Protein AF-A0A7S2NHX3-F1 (afdb_monomer_lite)

Organism: NCBI:txid156173

pLDDT: mean 80.36, std 21.51, range [27.98, 98.12]

Structure (mmCIF, N/CA/C/O backbone):
data_AF-A0A7S2NHX3-F1
#
_entry.id   AF-A0A7S2NHX3-F1
#
loop_
_atom_site.group_PDB
_atom_site.id
_atom_site.type_symbol
_atom_site.label_atom_id
_atom_site.label_alt_id
_atom_site.label_comp_id
_atom_site.label_asym_id
_atom_site.label_entity_id
_atom_site.label_seq_id
_atom_site.pdbx_PDB_ins_code
_atom_site.Cartn_x
_atom_site.Cartn_y
_atom_site.Cartn_z
_atom_site.occupancy
_atom_site.B_iso_or_equiv
_atom_site.auth_seq_id
_atom_site.auth_comp_id
_atom_site.auth_asym_id
_atom_site.auth_atom_id
_atom_site.pdbx_PDB_model_num
ATOM 1 N N . ALA A 1 1 ? -26.936 26.700 18.061 1.00 37.06 1 ALA A N 1
ATOM 2 C CA . ALA A 1 1 ? -25.562 27.196 18.253 1.00 37.06 1 ALA A CA 1
ATOM 3 C C . ALA A 1 1 ? -24.833 26.179 19.115 1.00 37.06 1 ALA A C 1
ATOM 5 O O . ALA A 1 1 ? -25.008 26.181 20.322 1.00 37.06 1 ALA A O 1
ATOM 6 N N . ALA A 1 2 ? -24.143 25.237 18.476 1.00 31.09 2 ALA A N 1
ATOM 7 C CA . ALA A 1 2 ? -23.330 24.230 19.143 1.00 31.09 2 ALA A CA 1
ATOM 8 C C . ALA A 1 2 ? -21.883 24.514 18.739 1.00 31.09 2 ALA A C 1
ATOM 10 O O . ALA A 1 2 ? -21.556 24.494 17.553 1.00 31.09 2 ALA A O 1
ATOM 11 N N . HIS A 1 3 ? -21.060 24.898 19.709 1.00 29.22 3 HIS A N 1
ATOM 12 C CA . HIS A 1 3 ? -19.621 25.020 19.531 1.00 29.22 3 HIS A CA 1
ATOM 13 C C . HIS A 1 3 ? -19.028 23.614 19.591 1.00 29.22 3 HIS A C 1
ATOM 15 O O . HIS A 1 3 ? -18.922 23.035 20.664 1.00 29.22 3 HIS A O 1
ATOM 21 N N . GLY A 1 4 ? -18.685 23.060 18.428 1.00 27.98 4 GLY A N 1
ATOM 22 C CA . GLY A 1 4 ? -17.820 21.890 18.348 1.00 27.98 4 GLY A CA 1
ATOM 23 C C . GLY A 1 4 ? -16.392 22.326 18.645 1.00 27.98 4 GLY A C 1
ATOM 24 O O . GLY A 1 4 ? -15.806 23.081 17.869 1.00 27.98 4 GLY A O 1
ATOM 25 N N . GLN A 1 5 ? -15.853 21.896 19.782 1.00 29.88 5 GLN A N 1
ATOM 26 C CA . GLN A 1 5 ? -14.425 21.993 20.050 1.00 29.88 5 GLN A CA 1
ATOM 27 C C . GLN A 1 5 ? -13.715 20.899 19.248 1.00 29.88 5 GLN A C 1
ATOM 29 O O . GLN A 1 5 ? -13.975 19.712 19.415 1.00 29.88 5 GLN A O 1
ATOM 34 N N . SER A 1 6 ? -12.856 21.330 18.328 1.00 31.17 6 SER A N 1
ATOM 35 C CA . SER A 1 6 ? -11.932 20.472 17.592 1.00 31.17 6 SER A CA 1
ATOM 36 C C . SER A 1 6 ? -10.834 20.021 18.553 1.00 31.17 6 SER A C 1
ATOM 38 O O . SER A 1 6 ? -10.087 20.862 19.047 1.00 31.17 6 SER A O 1
ATOM 40 N N . SER A 1 7 ? -10.732 18.721 18.829 1.00 34.25 7 SER A N 1
ATOM 41 C CA . SER A 1 7 ? -9.601 18.159 19.570 1.00 34.25 7 SER A CA 1
ATOM 42 C C . SER A 1 7 ? -8.364 18.113 18.673 1.00 34.25 7 SER A C 1
ATOM 44 O O . SER A 1 7 ? -8.421 17.606 17.551 1.00 34.25 7 SER A O 1
ATOM 46 N N . GLU A 1 8 ? -7.265 18.663 19.178 1.00 29.64 8 GLU A N 1
ATOM 47 C CA . GLU A 1 8 ? -5.939 18.673 18.563 1.00 29.64 8 GLU A CA 1
ATOM 48 C C . GLU A 1 8 ? -5.423 17.250 18.292 1.00 29.64 8 GLU A C 1
ATOM 50 O O . GLU A 1 8 ? -5.534 16.357 19.134 1.00 29.64 8 GLU A O 1
ATOM 55 N N . MET A 1 9 ? -4.833 17.045 17.108 1.00 29.66 9 MET A N 1
ATOM 56 C CA . MET A 1 9 ? -3.967 15.896 16.846 1.00 29.66 9 MET A CA 1
ATOM 57 C C . MET A 1 9 ? -2.701 16.051 17.689 1.00 29.66 9 MET A C 1
ATOM 59 O O . MET A 1 9 ? -1.976 17.036 17.549 1.00 29.66 9 MET A O 1
ATOM 63 N N . VAL A 1 10 ? -2.424 15.078 18.552 1.00 32.97 10 VAL A N 1
ATOM 64 C CA . VAL A 1 10 ? -1.141 14.983 19.251 1.00 32.97 10 VAL A CA 1
ATOM 65 C C . VAL A 1 10 ? -0.138 14.326 18.303 1.00 32.97 10 VAL A C 1
ATOM 67 O O . VAL A 1 10 ? -0.079 13.103 18.197 1.00 32.97 10 VAL A O 1
ATOM 70 N N . ASP A 1 11 ? 0.653 15.147 17.612 1.00 34.50 11 ASP A N 1
ATOM 71 C CA . ASP A 1 11 ? 1.865 14.704 16.920 1.00 34.50 11 ASP A CA 1
ATOM 72 C C . ASP A 1 11 ? 2.964 14.440 17.960 1.00 34.50 11 ASP A C 1
ATOM 74 O O . ASP A 1 11 ? 3.627 15.350 18.463 1.00 34.50 11 ASP A O 1
ATOM 78 N N . GLY A 1 12 ? 3.167 13.169 18.301 1.00 33.53 12 GLY A N 1
ATOM 79 C CA . GLY A 1 12 ? 4.280 12.729 19.136 1.00 33.53 12 GLY A CA 1
ATOM 80 C C . GLY A 1 12 ? 5.609 12.778 18.379 1.00 33.53 12 GLY A C 1
ATOM 81 O O . GLY A 1 12 ? 6.079 11.753 17.891 1.00 33.53 12 GLY A O 1
ATOM 82 N N . LYS A 1 13 ? 6.248 13.952 18.297 1.00 33.19 13 LYS A N 1
ATOM 83 C CA . LYS A 1 13 ? 7.675 14.062 17.948 1.00 33.19 13 LYS A CA 1
ATOM 84 C C . LYS A 1 13 ? 8.524 13.693 19.166 1.00 33.19 13 LYS A C 1
ATOM 86 O O . LYS A 1 13 ? 8.729 14.511 20.056 1.00 33.19 13 LYS A O 1
ATOM 91 N N . GLY A 1 14 ? 9.011 12.456 19.202 1.00 33.75 14 GLY A N 1
ATOM 92 C CA . GLY A 1 14 ? 10.084 12.048 20.107 1.00 33.75 14 GLY A CA 1
ATOM 93 C C . GLY A 1 14 ? 11.447 12.369 19.496 1.00 33.75 14 GLY A C 1
ATOM 94 O O . GLY A 1 14 ? 11.832 11.757 18.503 1.00 33.75 14 GLY A O 1
ATOM 95 N N . GLU A 1 15 ? 12.170 13.323 20.082 1.00 33.78 15 GLU A N 1
ATOM 96 C CA . GLU A 1 15 ? 13.609 13.496 19.869 1.00 33.78 15 GLU A CA 1
ATOM 97 C C . GLU A 1 15 ? 14.349 12.318 20.523 1.00 33.78 15 GLU A C 1
ATOM 99 O O . GLU A 1 15 ? 14.256 12.105 21.732 1.00 33.78 15 GLU A O 1
ATOM 104 N N . GLY A 1 16 ? 15.050 11.522 19.712 1.00 34.84 16 GLY A N 1
ATOM 105 C CA . GLY A 1 16 ? 15.887 10.409 20.153 1.00 34.84 16 GLY A CA 1
ATOM 106 C C . GLY A 1 16 ? 17.356 10.706 19.882 1.00 34.84 16 GLY A C 1
ATOM 107 O O . GLY A 1 16 ? 17.789 10.711 18.733 1.00 34.84 16 GLY A O 1
ATOM 108 N N . ASP A 1 17 ? 18.084 10.968 20.963 1.00 31.59 17 ASP A N 1
ATOM 109 C CA . ASP A 1 17 ? 19.520 11.231 21.036 1.00 31.59 17 ASP A CA 1
ATOM 110 C C . ASP A 1 17 ? 20.367 10.016 20.595 1.00 31.59 17 ASP A C 1
ATOM 112 O O . ASP A 1 17 ? 19.968 8.855 20.726 1.00 31.59 17 ASP A O 1
ATOM 116 N N . GLY A 1 18 ? 21.547 10.292 20.040 1.00 37.09 18 GLY A N 1
ATOM 117 C CA . GLY A 1 18 ? 22.418 9.329 19.372 1.00 37.09 18 GLY A CA 1
ATOM 118 C C . GLY A 1 18 ? 23.063 8.313 20.320 1.00 37.09 18 GLY A C 1
ATOM 119 O O . GLY A 1 18 ? 23.965 8.640 21.087 1.00 37.09 18 GLY A O 1
ATOM 120 N N . GLY A 1 19 ? 22.678 7.042 20.187 1.00 30.27 19 GLY A N 1
ATOM 121 C CA . GLY A 1 19 ? 23.305 5.902 20.861 1.00 30.27 19 GLY A CA 1
ATOM 122 C C . GLY A 1 19 ? 23.983 4.949 19.874 1.00 30.27 19 GLY A C 1
ATOM 123 O O . GLY A 1 19 ? 23.336 4.374 19.004 1.00 30.27 19 GLY A O 1
ATOM 124 N N . LYS A 1 20 ? 25.304 4.784 20.010 1.00 33.62 20 LYS A N 1
ATOM 125 C CA . LYS A 1 20 ? 26.154 3.887 19.209 1.00 33.62 20 LYS A CA 1
ATOM 126 C C . LYS A 1 20 ? 25.754 2.412 19.345 1.00 33.62 20 LYS A C 1
ATOM 128 O O . LYS A 1 20 ? 25.346 1.961 20.410 1.00 33.62 20 LYS A O 1
ATOM 133 N N . GLY A 1 21 ? 25.956 1.678 18.251 1.00 36.97 21 GLY A N 1
ATOM 134 C CA . GLY A 1 21 ? 25.575 0.282 18.074 1.00 36.97 21 GLY A CA 1
ATOM 135 C C . GLY A 1 21 ? 26.204 -0.709 19.054 1.00 36.97 21 GLY A C 1
ATOM 136 O O . GLY A 1 21 ? 27.414 -0.734 19.274 1.00 36.97 21 GLY A O 1
ATOM 137 N N . GLY A 1 22 ? 25.341 -1.588 19.551 1.00 29.62 22 GLY A N 1
ATOM 138 C CA . GLY A 1 22 ? 25.652 -2.904 20.085 1.00 29.62 22 GLY A CA 1
ATOM 139 C C . GLY A 1 22 ? 24.500 -3.819 19.682 1.00 29.62 22 GLY A C 1
ATOM 140 O O . GLY A 1 22 ? 23.346 -3.491 19.941 1.00 29.62 22 GLY A O 1
ATOM 141 N N . ALA A 1 23 ? 24.794 -4.911 18.978 1.00 37.09 23 ALA A N 1
ATOM 142 C CA . ALA A 1 23 ? 23.787 -5.889 18.578 1.00 37.09 23 ALA A CA 1
ATOM 143 C C . ALA A 1 23 ? 23.178 -6.554 19.828 1.00 37.09 23 ALA A C 1
ATOM 145 O O . ALA A 1 23 ? 23.942 -7.123 20.613 1.00 37.09 23 ALA A O 1
ATOM 146 N N . PRO A 1 24 ? 21.848 -6.525 20.038 1.00 38.56 24 PRO A N 1
ATOM 147 C CA . PRO A 1 24 ? 21.237 -7.337 21.072 1.00 38.56 24 PRO A CA 1
ATOM 148 C C . PRO A 1 24 ? 20.973 -8.739 20.521 1.00 38.56 24 PRO A C 1
ATOM 150 O O . PRO A 1 24 ? 20.347 -8.918 19.474 1.00 38.56 24 PRO A O 1
ATOM 153 N N . GLY A 1 25 ? 21.493 -9.732 21.241 1.00 35.06 25 GLY A N 1
ATOM 154 C CA . GLY A 1 25 ? 21.136 -11.131 21.061 1.00 35.06 25 GLY A CA 1
ATOM 155 C C . GLY A 1 25 ? 19.633 -11.339 21.232 1.00 35.06 25 GLY A C 1
ATOM 156 O O . GLY A 1 25 ? 18.969 -10.621 21.978 1.00 35.06 25 GLY A O 1
ATOM 157 N N . GLY A 1 26 ? 19.110 -12.317 20.497 1.00 38.72 26 GLY A N 1
ATOM 158 C CA . GLY A 1 26 ? 17.703 -12.681 20.513 1.00 38.72 26 GLY A CA 1
ATOM 159 C C . GLY A 1 26 ? 17.269 -13.207 21.876 1.00 38.72 26 GLY A C 1
ATOM 160 O O . GLY A 1 26 ? 17.557 -14.347 22.228 1.00 38.72 26 GLY A O 1
ATOM 161 N N . GLU A 1 27 ? 16.512 -12.394 22.598 1.00 37.06 27 GLU A N 1
ATOM 162 C CA . GLU A 1 27 ? 15.549 -12.871 23.580 1.00 37.06 27 GLU A CA 1
ATOM 163 C C . GLU A 1 27 ? 14.157 -12.656 22.990 1.00 37.06 27 GLU A C 1
ATOM 165 O O . GLU A 1 27 ? 13.787 -11.541 22.619 1.00 37.06 27 GLU A O 1
ATOM 170 N N . GLY A 1 28 ? 13.406 -13.750 22.845 1.00 42.09 28 GLY A N 1
ATOM 171 C CA . GLY A 1 28 ? 12.046 -13.752 22.320 1.00 42.09 28 GLY A CA 1
ATOM 172 C C . GLY A 1 28 ? 11.115 -12.951 23.219 1.00 42.09 28 GLY A C 1
ATOM 173 O O . GLY A 1 28 ? 10.517 -13.489 24.148 1.00 42.09 28 GLY A O 1
ATOM 174 N N . HIS A 1 29 ? 10.986 -11.657 22.944 1.00 41.12 29 HIS A N 1
ATOM 175 C CA . HIS A 1 29 ? 9.837 -10.898 23.404 1.00 41.12 29 HIS A CA 1
ATOM 176 C C . HIS A 1 29 ? 8.616 -11.381 22.620 1.00 41.12 29 HIS A C 1
ATOM 178 O O . HIS A 1 29 ? 8.685 -11.431 21.389 1.00 41.12 29 HIS A O 1
ATOM 184 N N . PRO A 1 30 ? 7.508 -11.749 23.291 1.00 44.31 30 PRO A N 1
ATOM 185 C CA . PRO A 1 30 ? 6.273 -12.030 22.581 1.00 44.31 30 PRO A CA 1
ATOM 186 C C . PRO A 1 30 ? 5.943 -10.786 21.760 1.00 44.31 30 PRO A C 1
ATOM 188 O O . PRO A 1 30 ? 5.897 -9.682 22.307 1.00 44.31 30 PRO A O 1
ATOM 191 N N . ALA A 1 31 ? 5.779 -10.969 20.451 1.00 51.59 31 ALA A N 1
ATOM 192 C CA . ALA A 1 31 ? 5.401 -9.928 19.509 1.00 51.59 31 ALA A CA 1
ATOM 193 C C . ALA A 1 31 ? 3.958 -9.484 19.801 1.00 51.59 31 ALA A C 1
ATOM 195 O O . ALA A 1 31 ? 3.000 -9.833 19.119 1.00 51.59 31 ALA A O 1
ATOM 196 N N . GLY A 1 32 ? 3.800 -8.756 20.903 1.00 54.50 32 GLY A N 1
ATOM 197 C CA . GLY A 1 32 ? 2.600 -8.014 21.218 1.00 54.50 32 GLY A CA 1
ATOM 198 C C . GLY A 1 32 ? 2.459 -6.822 20.272 1.00 54.50 32 GLY A C 1
ATOM 199 O O . GLY A 1 32 ? 3.420 -6.432 19.601 1.00 54.50 32 GLY A O 1
ATOM 200 N N . PRO A 1 33 ? 1.264 -6.218 20.217 1.00 60.91 33 PRO A N 1
ATOM 201 C CA . PRO A 1 33 ? 1.080 -4.968 19.498 1.00 60.91 33 PRO A CA 1
ATOM 202 C C . PRO A 1 33 ? 2.057 -3.921 20.033 1.00 60.91 33 PRO A C 1
ATOM 204 O O . PRO A 1 33 ? 2.451 -3.976 21.203 1.00 60.91 33 PRO A O 1
ATOM 207 N N . SER A 1 34 ? 2.437 -2.959 19.187 1.00 71.94 34 SER A N 1
ATOM 208 C CA . SER A 1 34 ? 3.297 -1.866 19.633 1.00 71.94 34 SER A CA 1
ATOM 209 C C . SER A 1 34 ? 2.713 -1.223 20.896 1.00 71.94 34 SER A C 1
ATOM 211 O O . SER A 1 34 ? 1.490 -1.127 21.075 1.00 71.94 34 SER A O 1
ATOM 213 N N . SER A 1 35 ? 3.591 -0.779 21.795 1.00 78.00 35 SER A N 1
ATOM 214 C CA . SER A 1 35 ? 3.195 -0.021 22.988 1.00 78.00 35 SER A CA 1
ATOM 215 C C . SER A 1 35 ? 2.288 1.163 22.626 1.00 78.00 35 SER A C 1
ATOM 217 O O . SER A 1 35 ? 1.367 1.488 23.374 1.00 78.00 35 SER A O 1
ATOM 219 N N . HIS A 1 36 ? 2.486 1.740 21.437 1.00 85.56 36 HIS A N 1
ATOM 220 C CA . HIS A 1 36 ? 1.677 2.819 20.884 1.00 85.56 36 HIS A CA 1
ATOM 221 C C . HIS A 1 36 ? 0.221 2.420 20.618 1.00 85.56 36 HIS A C 1
ATOM 223 O O . HIS A 1 36 ? -0.676 3.150 21.035 1.00 85.56 36 HIS A O 1
ATOM 229 N N . LEU A 1 37 ? -0.046 1.272 19.980 1.00 92.38 37 LEU A N 1
ATOM 230 C CA . LEU A 1 37 ? -1.427 0.840 19.734 1.00 92.38 37 LEU A CA 1
ATOM 231 C C . LEU A 1 37 ? -2.168 0.571 21.045 1.00 92.38 37 LEU A C 1
ATOM 233 O O . LEU A 1 37 ? -3.321 0.967 21.190 1.00 92.38 37 LEU A O 1
ATOM 237 N N . SER A 1 38 ? -1.511 -0.081 22.004 1.00 91.19 38 SER A N 1
ATOM 238 C CA . SER A 1 38 ? -2.137 -0.374 23.298 1.00 91.19 38 SER A CA 1
ATOM 239 C C . SER A 1 38 ? -2.548 0.911 24.021 1.00 91.19 38 SER A C 1
ATOM 241 O O . SER A 1 38 ? -3.707 1.038 24.410 1.00 91.19 38 SER A O 1
ATOM 243 N N . ALA A 1 39 ? -1.646 1.895 24.098 1.00 92.88 39 ALA A N 1
ATOM 244 C CA . ALA A 1 39 ? -1.940 3.199 24.688 1.00 92.88 39 ALA A CA 1
ATOM 245 C C . ALA A 1 39 ? -3.052 3.953 23.933 1.00 92.88 39 ALA A C 1
ATOM 247 O O . ALA A 1 39 ? -3.918 4.569 24.552 1.00 92.88 39 ALA A O 1
ATOM 248 N N . ALA A 1 40 ? -3.070 3.879 22.597 1.00 95.38 40 ALA A N 1
ATOM 249 C CA . ALA A 1 40 ? -4.116 4.505 21.791 1.00 95.38 40 ALA A CA 1
ATOM 250 C C . ALA A 1 40 ? -5.500 3.896 22.066 1.00 95.38 40 ALA A C 1
ATOM 252 O O . ALA A 1 40 ? -6.479 4.627 22.199 1.00 95.38 40 ALA A O 1
ATOM 253 N N . LEU A 1 41 ? -5.598 2.570 22.193 1.00 96.44 41 LEU A N 1
ATOM 254 C CA . LEU A 1 41 ? -6.863 1.897 22.500 1.00 96.44 41 LEU A CA 1
ATOM 255 C C . LEU A 1 41 ? -7.330 2.168 23.938 1.00 96.44 41 LEU A C 1
ATOM 257 O O . LEU A 1 41 ? -8.527 2.333 24.163 1.00 96.44 41 LEU A O 1
ATOM 261 N N . GLU A 1 42 ? -6.414 2.279 24.901 1.00 95.19 42 GLU A N 1
ATOM 262 C CA . GLU A 1 42 ? -6.746 2.726 26.263 1.00 95.19 42 GLU A CA 1
ATOM 263 C C . GLU A 1 42 ? -7.316 4.151 26.262 1.00 95.19 42 GLU A C 1
ATOM 265 O O . GLU A 1 42 ? -8.342 4.413 26.896 1.00 95.19 42 GLU A O 1
ATOM 270 N N . ALA A 1 43 ? -6.717 5.056 25.481 1.00 96.19 43 ALA A N 1
ATOM 271 C CA . ALA A 1 43 ? -7.229 6.411 25.309 1.00 96.19 43 ALA A CA 1
ATOM 272 C C . ALA A 1 43 ? -8.639 6.421 24.690 1.00 96.19 43 ALA A C 1
ATOM 274 O O . ALA A 1 43 ? -9.492 7.170 25.161 1.00 96.19 43 ALA A O 1
ATOM 275 N N . VAL A 1 44 ? -8.927 5.551 23.710 1.00 97.12 44 VAL A N 1
ATOM 276 C CA . VAL A 1 44 ? -10.288 5.386 23.158 1.00 97.12 44 VAL A CA 1
ATOM 277 C C . VAL A 1 44 ? -11.283 5.019 24.255 1.00 97.12 44 VAL A C 1
ATOM 279 O O . VAL A 1 44 ? -12.331 5.657 24.358 1.00 97.12 44 VAL A O 1
ATOM 282 N N . GLY A 1 45 ? -10.961 4.019 25.082 1.00 96.19 45 GLY A N 1
ATOM 283 C CA . GLY A 1 45 ? -11.823 3.596 26.188 1.00 96.19 45 GLY A CA 1
ATOM 284 C C . GLY A 1 45 ? -12.140 4.754 27.136 1.00 96.19 45 GLY A C 1
ATOM 285 O O . GLY A 1 45 ? -13.308 5.018 27.427 1.00 96.19 45 GLY A O 1
ATOM 286 N N . ALA A 1 46 ? -11.116 5.515 27.535 1.00 96.62 46 ALA A N 1
ATOM 287 C CA . ALA A 1 46 ? -11.272 6.681 28.401 1.00 96.62 46 ALA A CA 1
ATOM 288 C C . ALA A 1 46 ? -12.106 7.805 27.753 1.00 96.62 46 ALA A C 1
ATOM 290 O O . ALA A 1 46 ? -12.992 8.369 28.400 1.00 96.62 46 ALA A O 1
ATOM 291 N N . THR A 1 47 ? -11.868 8.116 26.475 1.00 97.25 47 THR A N 1
ATOM 292 C CA . THR A 1 47 ? -12.618 9.141 25.734 1.00 97.25 47 THR A CA 1
ATOM 293 C C . THR A 1 47 ? -14.094 8.775 25.608 1.00 97.25 47 THR A C 1
ATOM 295 O O . THR A 1 47 ? -14.956 9.610 25.885 1.00 97.25 47 THR A O 1
ATOM 298 N N . VAL A 1 48 ? -14.397 7.529 25.241 1.00 96.94 48 VAL A N 1
ATOM 299 C CA . VAL A 1 48 ? -15.778 7.040 25.138 1.00 96.94 48 VAL A CA 1
ATOM 300 C C . VAL A 1 48 ? -16.456 7.050 26.505 1.00 96.94 48 VAL A C 1
ATOM 302 O O . VAL A 1 48 ? -17.590 7.508 26.616 1.00 96.94 48 VAL A O 1
ATOM 305 N N . ALA A 1 49 ? -15.760 6.605 27.555 1.00 95.75 49 ALA A N 1
ATOM 306 C CA . ALA A 1 49 ? -16.301 6.599 28.908 1.00 95.75 49 ALA A CA 1
ATOM 307 C C . ALA A 1 49 ? -16.665 8.002 29.408 1.00 95.75 49 ALA A C 1
ATOM 309 O O . ALA A 1 49 ? -17.706 8.179 30.039 1.00 95.75 49 ALA A O 1
ATOM 310 N N . SER A 1 50 ? -15.820 8.990 29.108 1.00 97.00 50 SER A N 1
ATOM 311 C CA . SER A 1 50 ? -16.060 10.389 29.455 1.00 97.00 50 SER A CA 1
ATOM 312 C C . SER A 1 50 ? -17.272 10.962 28.714 1.00 97.00 50 SER A C 1
ATOM 314 O O . SER A 1 50 ? -18.136 11.567 29.346 1.00 97.00 50 SER A O 1
ATOM 316 N N . ALA A 1 51 ? -17.370 10.731 27.399 1.00 97.06 51 ALA A N 1
ATOM 317 C CA . ALA A 1 51 ? -18.492 11.211 26.591 1.00 97.06 51 ALA A CA 1
ATOM 318 C C . ALA A 1 51 ? -19.828 10.601 27.051 1.00 97.06 51 ALA A C 1
ATOM 320 O O . ALA A 1 51 ? -20.801 11.323 27.256 1.00 97.06 51 ALA A O 1
ATOM 321 N N . ASP A 1 52 ? -19.847 9.291 27.305 1.00 96.00 52 ASP A N 1
ATOM 322 C CA . ASP A 1 52 ? -21.017 8.561 27.804 1.00 96.00 52 ASP A CA 1
ATOM 323 C C . ASP A 1 52 ? -21.487 9.095 29.169 1.00 96.00 52 ASP A C 1
ATOM 325 O O . ASP A 1 52 ? -22.667 9.385 29.359 1.00 96.00 52 ASP A O 1
ATOM 329 N N . ALA A 1 53 ? -20.555 9.346 30.098 1.00 96.56 53 ALA A N 1
ATOM 330 C CA . ALA A 1 53 ? -20.868 9.924 31.409 1.00 96.56 53 ALA A CA 1
ATOM 331 C C . ALA A 1 53 ? -21.469 11.341 31.328 1.00 96.56 53 ALA A C 1
ATOM 333 O O . ALA A 1 53 ? -22.204 11.753 32.226 1.00 96.56 53 ALA A O 1
ATOM 334 N N . GLN A 1 54 ? -21.161 12.083 30.264 1.00 97.62 54 GLN A N 1
ATOM 335 C CA . GLN A 1 54 ? -21.667 13.435 30.017 1.00 97.62 54 GLN A CA 1
ATOM 336 C C . GLN A 1 54 ? -22.931 13.445 29.140 1.00 97.62 54 GLN A C 1
ATOM 338 O O . GLN A 1 54 ? -23.532 14.500 28.944 1.00 97.62 54 GLN A O 1
ATOM 343 N N . GLY A 1 55 ? -23.363 12.286 28.628 1.00 97.00 55 GLY A N 1
ATOM 344 C CA . GLY A 1 55 ? -24.457 12.192 27.659 1.00 97.00 55 GLY A CA 1
ATOM 345 C C . GLY A 1 55 ? -24.117 12.821 26.302 1.00 97.00 55 GLY A C 1
ATOM 346 O O . GLY A 1 55 ? -25.015 13.251 25.575 1.00 97.00 55 GLY A O 1
ATOM 347 N N . GLU A 1 56 ? -22.829 12.909 25.967 1.00 97.44 56 GLU A N 1
ATOM 348 C CA . GLU A 1 56 ? -22.322 13.500 24.734 1.00 97.44 56 GLU A CA 1
ATOM 349 C C . GLU A 1 56 ? -22.009 12.442 23.672 1.00 97.44 56 GLU A C 1
ATOM 351 O O . GLU A 1 56 ? -21.802 11.261 23.950 1.00 97.44 56 GLU A O 1
ATOM 356 N N . LYS A 1 57 ? -21.950 12.883 22.413 1.00 96.50 57 LYS A N 1
ATOM 357 C CA . LYS A 1 57 ? -21.503 12.050 21.294 1.00 96.50 57 LYS A CA 1
ATOM 358 C C . LYS A 1 57 ? -20.029 12.308 21.030 1.00 96.50 57 LYS A C 1
ATOM 360 O O . LYS A 1 57 ? -19.607 13.459 20.986 1.00 96.50 57 LYS A O 1
ATOM 365 N N . THR A 1 58 ? -19.281 11.248 20.755 1.00 96.88 58 THR A N 1
ATOM 366 C CA . THR A 1 58 ? -17.875 11.338 20.355 1.00 96.88 58 THR A CA 1
ATOM 367 C C . THR A 1 58 ? -17.602 10.500 19.110 1.00 96.88 58 THR A C 1
ATOM 369 O O . THR A 1 58 ? -18.326 9.548 18.813 1.00 96.88 58 THR A O 1
ATOM 372 N N . PHE A 1 59 ? -16.559 10.872 18.372 1.00 96.38 59 PHE A N 1
ATOM 373 C CA . PHE A 1 59 ? -15.997 10.093 17.277 1.00 96.38 59 PHE A CA 1
ATOM 374 C C . PHE A 1 59 ? -14.487 10.022 17.477 1.00 96.38 59 PHE A C 1
ATOM 376 O O . PHE A 1 59 ? -13.822 11.053 17.569 1.00 96.38 59 PHE A O 1
ATOM 383 N N . THR A 1 60 ? -13.943 8.809 17.543 1.00 96.12 60 THR A N 1
ATOM 384 C CA . THR A 1 60 ? -12.512 8.589 17.766 1.00 96.12 60 THR A CA 1
ATOM 385 C C . THR A 1 60 ? -11.962 7.691 16.671 1.00 96.12 60 THR A C 1
ATOM 387 O O . THR A 1 60 ? -12.512 6.627 16.395 1.00 96.12 60 THR A O 1
ATOM 390 N N . LEU A 1 61 ? -10.870 8.134 16.048 1.00 96.25 61 LEU A N 1
ATOM 391 C CA . LEU A 1 61 ? -10.154 7.396 15.017 1.00 96.25 61 LEU A CA 1
ATOM 392 C C . LEU A 1 61 ? -8.800 6.959 15.572 1.00 96.25 61 LEU A C 1
ATOM 394 O O . LEU A 1 61 ? -8.029 7.789 16.047 1.00 96.25 61 LEU A O 1
ATOM 398 N N . VAL A 1 62 ? -8.502 5.666 15.461 1.00 95.75 62 VAL A N 1
ATOM 399 C CA . VAL A 1 62 ? -7.175 5.113 15.743 1.00 95.75 62 VAL A CA 1
ATOM 400 C C . VAL A 1 62 ? -6.619 4.519 14.462 1.00 95.75 62 VAL A C 1
ATOM 402 O O . VAL A 1 62 ? -7.307 3.786 13.754 1.00 95.75 62 VAL A O 1
ATOM 405 N N . PHE A 1 63 ? -5.362 4.838 14.177 1.00 94.31 63 PHE A N 1
ATOM 406 C CA . PHE A 1 63 ? -4.618 4.312 13.045 1.00 94.31 63 PHE A CA 1
ATOM 407 C C . PHE A 1 63 ? -3.315 3.687 13.544 1.00 94.31 63 PHE A C 1
ATOM 409 O O . PHE A 1 63 ? -2.623 4.276 14.372 1.00 94.31 63 PHE A O 1
ATOM 416 N N . THR A 1 64 ? -2.971 2.508 13.025 1.00 93.06 64 THR A N 1
ATOM 417 C CA . THR A 1 64 ? -1.658 1.886 13.231 1.00 93.06 64 THR A CA 1
ATOM 418 C C . THR A 1 64 ? -1.070 1.466 11.880 1.00 93.06 64 THR A C 1
ATOM 420 O O . THR A 1 64 ? -1.737 0.758 11.120 1.00 93.06 64 THR A O 1
ATOM 423 N N . PRO A 1 65 ? 0.166 1.886 11.555 1.00 91.25 65 PRO A N 1
ATOM 424 C CA . PRO A 1 65 ? 0.872 1.432 10.362 1.00 91.25 65 PRO A CA 1
ATOM 425 C C . PRO A 1 65 ? 1.679 0.146 10.602 1.00 91.25 65 PRO A C 1
ATOM 427 O O . PRO A 1 65 ? 2.295 -0.361 9.668 1.00 91.25 65 PRO A O 1
ATOM 430 N N . ASP A 1 66 ? 1.711 -0.382 11.829 1.00 90.31 66 ASP A N 1
ATOM 431 C CA . ASP A 1 66 ? 2.733 -1.340 12.267 1.00 90.31 66 ASP A CA 1
ATOM 432 C C . ASP A 1 66 ? 2.734 -2.626 11.434 1.00 90.31 66 ASP A C 1
ATOM 434 O O . ASP A 1 66 ? 3.793 -3.100 11.022 1.00 90.31 66 ASP A O 1
ATOM 438 N N . VAL A 1 67 ? 1.545 -3.168 11.141 1.00 91.56 67 VAL A N 1
ATOM 439 C CA . VAL A 1 67 ? 1.391 -4.378 10.315 1.00 91.56 67 VAL A CA 1
ATOM 440 C C . VAL A 1 67 ? 1.901 -4.132 8.900 1.00 91.56 67 VAL A C 1
ATOM 442 O O . VAL A 1 67 ? 2.630 -4.962 8.362 1.00 91.56 67 VAL A O 1
ATOM 445 N N . ALA A 1 68 ? 1.566 -2.983 8.308 1.00 90.06 68 ALA A N 1
ATOM 446 C CA . ALA A 1 68 ? 1.998 -2.633 6.960 1.00 90.06 68 ALA A CA 1
ATOM 447 C C . ALA A 1 68 ? 3.517 -2.422 6.893 1.00 90.06 68 ALA A C 1
ATOM 449 O O . ALA A 1 68 ? 4.162 -2.946 5.988 1.00 90.06 68 ALA A O 1
ATOM 450 N N . ILE A 1 69 ? 4.101 -1.728 7.876 1.00 87.38 69 ILE A N 1
ATOM 451 C CA . ILE A 1 69 ? 5.552 -1.518 7.973 1.00 87.38 69 ILE A CA 1
ATOM 452 C C . ILE A 1 69 ? 6.272 -2.859 8.119 1.00 87.38 69 ILE A C 1
ATOM 454 O O . ILE A 1 69 ? 7.222 -3.132 7.386 1.00 87.38 69 IL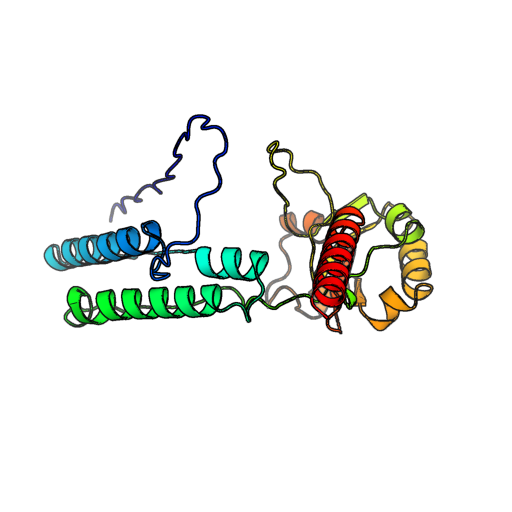E A O 1
ATOM 458 N N . ARG A 1 70 ? 5.814 -3.725 9.032 1.00 88.94 70 ARG A N 1
ATOM 459 C CA . ARG A 1 70 ? 6.449 -5.028 9.253 1.00 88.94 70 ARG A CA 1
ATOM 460 C C . ARG A 1 70 ? 6.331 -5.926 8.023 1.00 88.94 70 ARG A C 1
ATOM 462 O O . ARG A 1 70 ? 7.318 -6.548 7.642 1.00 88.94 70 ARG A O 1
ATOM 469 N N . ALA A 1 71 ? 5.168 -5.943 7.376 1.00 90.69 71 ALA A N 1
ATOM 470 C CA . ALA A 1 71 ? 4.955 -6.677 6.134 1.00 90.69 71 ALA A CA 1
ATOM 471 C C . ALA A 1 71 ? 5.834 -6.157 4.988 1.00 90.69 71 ALA A C 1
ATOM 473 O O . ALA A 1 71 ? 6.381 -6.958 4.238 1.00 90.69 71 ALA A O 1
ATOM 474 N N . ALA A 1 72 ? 6.024 -4.840 4.871 1.00 85.00 72 ALA A N 1
ATOM 475 C CA . ALA A 1 72 ? 6.920 -4.257 3.874 1.00 85.00 72 ALA A CA 1
ATOM 476 C C . ALA A 1 72 ? 8.391 -4.638 4.116 1.00 85.00 72 ALA A C 1
ATOM 478 O O . ALA A 1 72 ? 9.144 -4.820 3.166 1.00 85.00 72 ALA A O 1
ATOM 479 N N . GLN A 1 73 ? 8.796 -4.784 5.381 1.00 84.69 73 GLN A N 1
ATOM 480 C CA . GLN A 1 73 ? 10.166 -5.145 5.756 1.00 84.69 73 GLN A CA 1
ATOM 481 C C . GLN A 1 73 ? 10.470 -6.638 5.607 1.00 84.69 73 GLN A C 1
ATOM 483 O O . GLN A 1 73 ? 11.594 -6.990 5.257 1.00 84.69 73 GLN A O 1
ATOM 488 N N . LYS A 1 74 ? 9.509 -7.511 5.932 1.00 86.38 74 LYS A N 1
ATOM 489 C CA . LYS A 1 74 ? 9.755 -8.956 6.078 1.00 86.38 74 LYS A CA 1
ATOM 490 C C . LYS A 1 74 ? 8.978 -9.851 5.113 1.00 86.38 74 LYS A C 1
ATOM 492 O O . LYS A 1 74 ? 9.294 -11.028 4.993 1.00 86.38 74 LYS A O 1
ATOM 497 N N . GLY A 1 75 ? 7.992 -9.303 4.411 1.00 89.62 75 GLY A N 1
ATOM 498 C CA . GLY A 1 75 ? 7.009 -10.084 3.666 1.00 89.62 75 GLY A CA 1
ATOM 499 C C . GLY A 1 75 ? 5.838 -10.516 4.547 1.00 89.62 75 GLY A C 1
ATOM 500 O O . GLY A 1 75 ? 5.952 -10.633 5.765 1.00 89.62 75 GLY A O 1
ATOM 501 N N . VAL A 1 76 ? 4.677 -10.724 3.925 1.00 93.25 76 VAL A N 1
ATOM 502 C CA . VAL A 1 76 ? 3.419 -11.028 4.630 1.00 93.25 76 VAL A CA 1
ATOM 503 C C . VAL A 1 76 ? 3.391 -12.425 5.242 1.00 93.25 76 VAL A C 1
ATOM 505 O O . VAL A 1 76 ? 2.597 -12.680 6.143 1.00 93.25 76 VAL A O 1
ATOM 508 N N . GLU A 1 77 ? 4.239 -13.328 4.754 1.00 93.94 77 GLU A N 1
ATOM 509 C CA . GLU A 1 77 ? 4.357 -14.700 5.243 1.00 93.94 77 GLU A CA 1
ATOM 510 C C . GLU A 1 77 ? 5.270 -14.826 6.475 1.00 93.94 77 GLU A C 1
ATOM 512 O O . GLU A 1 77 ? 5.341 -15.904 7.067 1.00 93.94 77 GLU A O 1
ATOM 517 N N . ASP A 1 78 ? 5.965 -13.756 6.874 1.00 93.50 78 ASP A N 1
ATOM 518 C CA . ASP A 1 78 ? 6.850 -13.769 8.037 1.00 93.50 78 ASP A CA 1
ATOM 519 C C . ASP A 1 78 ? 6.059 -13.971 9.342 1.00 93.50 78 ASP A C 1
ATOM 521 O O . ASP A 1 78 ? 4.999 -13.371 9.564 1.00 93.50 78 ASP A O 1
ATOM 525 N N . ALA A 1 79 ? 6.581 -14.824 10.229 1.00 94.12 79 ALA A N 1
ATOM 526 C CA . ALA A 1 79 ? 5.917 -15.173 11.482 1.00 94.12 79 ALA A CA 1
ATOM 527 C C . ALA A 1 79 ? 5.642 -13.945 12.366 1.00 94.12 79 ALA A C 1
ATOM 529 O O . ALA A 1 79 ? 4.576 -13.881 12.987 1.00 94.12 79 ALA A O 1
ATOM 530 N N . ASP A 1 80 ? 6.527 -12.941 12.350 1.00 91.81 80 ASP A N 1
ATOM 531 C CA . ASP A 1 80 ? 6.355 -11.712 13.126 1.00 91.81 80 ASP A CA 1
ATOM 532 C C . ASP A 1 80 ? 5.158 -10.891 12.642 1.00 91.81 80 ASP A C 1
ATOM 534 O O . ASP A 1 80 ? 4.502 -10.229 13.446 1.00 91.81 80 ASP A O 1
ATOM 538 N N . VAL A 1 81 ? 4.860 -10.902 11.335 1.00 93.44 81 VAL A N 1
ATOM 539 C CA . VAL A 1 81 ? 3.658 -10.242 10.798 1.00 93.44 81 VAL A CA 1
ATOM 540 C C . VAL A 1 81 ? 2.419 -10.938 11.350 1.00 93.44 81 VAL A C 1
ATOM 542 O O . VAL A 1 81 ? 1.493 -10.276 11.819 1.00 93.44 81 VAL A O 1
ATOM 545 N N . GLY A 1 82 ? 2.422 -12.273 11.346 1.00 94.06 82 GLY A N 1
ATOM 546 C CA . GLY A 1 82 ? 1.341 -13.075 11.909 1.00 94.06 82 GLY A CA 1
ATOM 547 C C . GLY A 1 82 ? 1.127 -12.822 13.403 1.00 94.06 82 GLY A C 1
ATOM 548 O O . GLY A 1 82 ? -0.017 -12.679 13.839 1.00 94.06 82 GLY A O 1
ATOM 549 N N . ASP A 1 83 ? 2.203 -12.741 14.185 1.00 94.12 83 ASP A N 1
ATOM 550 C CA . ASP A 1 83 ? 2.124 -12.425 15.613 1.00 94.12 83 ASP A CA 1
ATOM 551 C C . ASP A 1 83 ? 1.597 -11.012 15.858 1.00 94.12 83 ASP A C 1
ATOM 553 O O . ASP A 1 83 ? 0.698 -10.827 16.679 1.00 94.12 83 ASP A O 1
ATOM 557 N N . LEU A 1 84 ? 2.070 -10.031 15.089 1.00 94.06 84 LEU A N 1
ATOM 558 C CA . LEU A 1 84 ? 1.609 -8.654 15.203 1.00 94.06 84 LEU A CA 1
ATOM 559 C C . LEU A 1 84 ? 0.108 -8.531 14.903 1.00 94.06 84 LEU A C 1
ATOM 561 O O . LEU A 1 84 ? -0.613 -7.884 15.660 1.00 94.06 84 LEU A O 1
ATOM 565 N N . VAL A 1 85 ? -0.386 -9.193 13.851 1.00 94.75 85 VAL A N 1
ATOM 566 C CA . VAL A 1 85 ? -1.824 -9.234 13.526 1.00 94.75 85 VAL A CA 1
ATOM 567 C C . VAL A 1 85 ? -2.631 -9.869 14.661 1.00 94.75 85 VAL A C 1
ATOM 569 O O . VAL A 1 85 ? -3.649 -9.308 15.067 1.00 94.75 85 VAL A O 1
ATOM 572 N N . ARG A 1 86 ? -2.167 -10.993 15.227 1.00 95.31 86 ARG A N 1
ATOM 573 C CA . ARG A 1 86 ? -2.803 -11.617 16.404 1.00 95.31 86 ARG A CA 1
ATOM 574 C C . ARG A 1 86 ? -2.813 -10.680 17.613 1.00 95.31 86 ARG A C 1
ATOM 576 O O . ARG A 1 86 ? -3.798 -10.635 18.345 1.00 95.31 86 ARG A O 1
ATOM 583 N N . GLY A 1 87 ? -1.743 -9.916 17.814 1.00 94.69 87 GLY A N 1
ATOM 584 C CA . GLY A 1 87 ? -1.645 -8.910 18.865 1.00 94.69 87 GLY A CA 1
ATOM 585 C C . GLY A 1 87 ? -2.656 -7.774 18.699 1.00 94.69 87 GLY A C 1
ATOM 586 O O . GLY A 1 87 ? -3.319 -7.395 19.665 1.00 94.69 87 GLY A O 1
ATOM 587 N N . VAL A 1 88 ? -2.815 -7.261 17.474 1.00 95.06 88 VAL A N 1
ATOM 588 C CA . VAL A 1 88 ? -3.839 -6.259 17.136 1.00 95.06 88 VAL A CA 1
ATOM 589 C C . VAL A 1 88 ? -5.237 -6.806 17.431 1.00 95.06 88 VAL A C 1
ATOM 591 O O . VAL A 1 88 ? -6.004 -6.154 18.139 1.00 95.06 88 VAL A O 1
ATOM 594 N N . ASP A 1 89 ? -5.547 -8.014 16.954 1.00 96.38 89 ASP A N 1
ATOM 595 C CA . ASP A 1 89 ? -6.842 -8.669 17.170 1.00 96.38 89 ASP A CA 1
ATOM 596 C C . ASP A 1 89 ? -7.162 -8.853 18.662 1.00 96.38 89 ASP A C 1
ATOM 598 O O . ASP A 1 89 ? -8.247 -8.491 19.128 1.00 96.38 89 ASP A O 1
ATOM 602 N N . ALA A 1 90 ? -6.188 -9.326 19.445 1.00 95.75 90 ALA A N 1
ATOM 603 C CA . ALA A 1 90 ? -6.337 -9.495 20.885 1.00 95.75 90 ALA A CA 1
ATOM 604 C C . ALA A 1 90 ? -6.613 -8.162 21.602 1.00 95.75 90 ALA A C 1
ATOM 606 O O . ALA A 1 90 ? -7.486 -8.098 22.471 1.00 95.75 90 ALA A O 1
ATOM 607 N N . SER A 1 91 ? -5.910 -7.088 21.232 1.00 95.88 91 SER A N 1
ATOM 608 C CA . SER A 1 91 ? -6.098 -5.764 21.835 1.00 95.88 91 SER A CA 1
ATOM 609 C C . SER A 1 91 ? -7.433 -5.124 21.465 1.00 95.88 91 SER A C 1
ATOM 611 O O . SER A 1 91 ? -8.103 -4.568 22.337 1.00 95.88 91 SER A O 1
ATOM 613 N N . VAL A 1 92 ? -7.861 -5.240 20.206 1.00 96.50 92 VAL A N 1
ATOM 614 C CA . VAL A 1 92 ? -9.181 -4.765 19.766 1.00 96.50 92 VAL A CA 1
ATOM 615 C C . VAL A 1 92 ? -10.292 -5.556 20.459 1.00 96.50 92 VAL A C 1
ATOM 617 O O . VAL A 1 92 ? -11.240 -4.968 20.981 1.00 96.50 92 VAL A O 1
ATOM 620 N N . SER A 1 93 ? -10.149 -6.880 20.547 1.00 96.75 93 SER A N 1
ATOM 621 C CA . SER A 1 93 ? -11.086 -7.750 21.263 1.00 96.75 93 SER A CA 1
ATOM 622 C C . SER A 1 93 ? -11.186 -7.398 22.747 1.00 96.75 93 SER A C 1
ATOM 624 O O . SER A 1 93 ? -12.278 -7.420 23.316 1.00 96.75 93 SER A O 1
ATOM 626 N N . ARG A 1 94 ? -10.059 -7.059 23.384 1.00 96.19 94 ARG A N 1
ATOM 627 C CA . ARG A 1 94 ? -10.023 -6.590 24.773 1.00 96.19 94 ARG A CA 1
ATOM 628 C C . ARG A 1 94 ? -10.780 -5.274 24.931 1.00 96.19 94 ARG A C 1
ATOM 630 O O . ARG A 1 94 ? -11.699 -5.223 25.738 1.00 96.19 94 ARG A O 1
ATOM 637 N N . LEU A 1 95 ? -10.464 -4.261 24.117 1.00 96.62 95 LEU A N 1
ATOM 638 C CA . LEU A 1 95 ? -11.170 -2.973 24.128 1.00 96.62 95 LEU A CA 1
ATOM 639 C C . LEU A 1 95 ? -12.686 -3.170 23.986 1.00 96.62 95 LEU A C 1
ATOM 641 O O . LEU A 1 95 ? -13.465 -2.615 24.759 1.00 96.62 95 LEU A O 1
ATOM 645 N N . TRP A 1 96 ? -13.110 -3.991 23.022 1.00 97.62 96 TRP A N 1
ATOM 646 C CA . TRP A 1 96 ? -14.525 -4.270 22.813 1.00 97.62 96 TRP A CA 1
ATOM 647 C C . TRP A 1 96 ? -15.175 -4.894 24.048 1.00 97.62 96 TRP A C 1
ATOM 649 O O . TRP A 1 96 ? -16.150 -4.351 24.562 1.00 97.62 96 TRP A O 1
ATOM 659 N N . ARG A 1 97 ? -14.649 -6.025 24.533 1.00 97.25 97 ARG A N 1
ATOM 660 C CA . ARG A 1 97 ? -15.273 -6.783 25.628 1.00 97.25 97 ARG A CA 1
ATOM 661 C C . ARG A 1 97 ? -15.280 -6.022 26.948 1.00 97.25 97 ARG A C 1
ATOM 663 O O . ARG A 1 97 ? -16.280 -6.087 27.662 1.00 97.25 97 ARG A O 1
ATOM 670 N N . ASP A 1 98 ? -14.180 -5.347 27.257 1.00 95.88 98 ASP A N 1
ATOM 671 C CA . ASP A 1 98 ? -13.936 -4.829 28.599 1.00 95.88 98 ASP A CA 1
ATOM 672 C C . ASP A 1 98 ? -14.475 -3.398 28.749 1.00 95.88 98 ASP A C 1
ATOM 674 O O . ASP A 1 98 ? -15.036 -3.070 29.794 1.00 95.88 98 ASP A O 1
ATOM 678 N N . GLU A 1 99 ? -14.404 -2.580 27.690 1.00 95.00 99 GLU A N 1
ATOM 679 C CA . GLU A 1 99 ? -14.718 -1.145 27.767 1.00 95.00 99 GLU A CA 1
ATOM 680 C C . GLU A 1 99 ? -15.979 -0.734 26.994 1.00 95.00 99 GLU A C 1
ATOM 682 O O . GLU A 1 99 ? -16.737 0.125 27.459 1.00 95.00 99 GLU A O 1
ATOM 687 N N . LEU A 1 100 ? -16.215 -1.312 25.807 1.00 96.50 100 LEU A N 1
ATOM 688 C CA . LEU A 1 100 ? -17.208 -0.786 24.856 1.00 96.50 100 LEU A CA 1
ATOM 689 C C . LEU A 1 100 ? -18.521 -1.578 24.806 1.00 96.50 100 LEU A C 1
ATOM 691 O O . LEU A 1 100 ? -19.571 -0.983 24.590 1.00 96.50 100 LEU A O 1
ATOM 695 N N . ALA A 1 101 ? -18.504 -2.893 25.043 1.00 95.56 101 ALA A N 1
ATOM 696 C CA . ALA A 1 101 ? -19.647 -3.785 24.798 1.00 95.56 101 ALA A CA 1
ATOM 697 C C . ALA A 1 101 ? -20.908 -3.474 25.628 1.00 95.56 101 ALA A C 1
ATOM 699 O O . ALA A 1 101 ? -21.987 -3.979 25.324 1.00 95.56 101 ALA A O 1
ATOM 700 N N . ARG A 1 102 ? -20.785 -2.679 26.697 1.00 94.56 102 ARG A N 1
ATOM 701 C CA . ARG A 1 102 ? -21.906 -2.269 27.562 1.00 94.56 102 ARG A CA 1
ATOM 702 C C . ARG A 1 102 ? -22.407 -0.851 27.279 1.00 94.56 102 ARG A C 1
ATOM 704 O O . ARG A 1 102 ? -23.237 -0.355 28.034 1.00 94.56 102 ARG A O 1
ATOM 711 N N . ARG A 1 103 ? -21.886 -0.198 26.241 1.00 94.94 103 ARG A N 1
ATOM 712 C CA . ARG A 1 103 ? -22.180 1.192 25.880 1.00 94.94 103 ARG A CA 1
ATOM 713 C C . ARG A 1 103 ? -22.878 1.253 24.525 1.00 94.94 103 ARG A C 1
ATOM 715 O O . ARG A 1 103 ? -22.787 0.316 23.734 1.00 94.94 103 ARG A O 1
ATOM 722 N N . ASP A 1 104 ? -23.545 2.368 24.246 1.00 96.00 104 ASP A N 1
ATOM 723 C CA . ASP A 1 104 ? -24.136 2.641 22.930 1.00 96.00 104 ASP A CA 1
ATOM 724 C C . ASP A 1 104 ? -23.048 3.081 21.934 1.00 96.00 104 ASP A C 1
ATOM 726 O O . ASP A 1 104 ? -22.875 4.260 21.627 1.00 96.00 104 ASP A O 1
ATOM 730 N N . VAL A 1 105 ? -22.223 2.122 21.504 1.00 97.00 105 VAL A N 1
ATOM 731 C CA . VAL A 1 105 ? -21.038 2.352 20.668 1.00 97.00 105 VAL A CA 1
ATOM 732 C C . VAL A 1 105 ? -21.068 1.439 19.452 1.00 97.00 105 VAL A C 1
ATOM 734 O O . VAL A 1 105 ? -21.340 0.245 19.546 1.00 97.00 105 VAL A O 1
ATOM 737 N N . THR A 1 106 ? -20.700 1.995 18.298 1.00 97.19 106 THR A N 1
ATOM 738 C CA . THR A 1 106 ? -20.369 1.219 17.100 1.00 97.19 106 THR A CA 1
ATOM 739 C C . THR A 1 106 ? -18.861 1.252 16.885 1.00 97.19 106 THR A C 1
ATOM 741 O O . THR A 1 106 ? -18.286 2.322 16.699 1.00 97.19 106 THR A O 1
ATOM 744 N N . LEU A 1 107 ? -18.225 0.080 16.889 1.00 97.06 107 LEU A N 1
ATOM 745 C CA . LEU A 1 107 ? -16.813 -0.076 16.548 1.00 97.06 107 LEU A CA 1
ATOM 746 C C . LEU A 1 107 ? -16.686 -0.532 15.091 1.00 97.06 107 LEU A C 1
ATOM 748 O O . LEU A 1 107 ? -17.252 -1.553 14.705 1.00 97.06 107 LEU A O 1
ATOM 752 N N . ILE A 1 108 ? -15.914 0.209 14.296 1.00 97.88 108 ILE A N 1
ATOM 753 C CA . ILE A 1 108 ? -15.575 -0.152 12.916 1.00 97.88 108 ILE A CA 1
ATOM 754 C C . ILE A 1 108 ? -14.078 -0.435 12.858 1.00 97.88 108 ILE A C 1
ATOM 756 O O . ILE A 1 108 ? -13.267 0.429 13.185 1.00 97.88 108 ILE A O 1
ATOM 760 N N . VAL A 1 109 ? -13.720 -1.638 12.414 1.00 96.25 109 VAL A N 1
ATOM 761 C CA . VAL A 1 109 ? -12.334 -2.047 12.168 1.00 96.25 109 VAL A CA 1
ATOM 762 C C . VAL A 1 109 ? -12.179 -2.258 10.670 1.00 96.25 109 VAL A C 1
ATOM 764 O O . VAL A 1 109 ? -12.958 -2.991 10.064 1.00 96.25 109 VAL A O 1
ATOM 767 N N . SER A 1 110 ? -11.206 -1.585 10.063 1.00 96.38 110 SER A N 1
ATOM 768 C CA . SER A 1 110 ? -10.979 -1.637 8.620 1.00 96.38 110 SER A CA 1
ATOM 769 C C . SER A 1 110 ? -9.497 -1.469 8.292 1.00 96.38 110 SER A C 1
ATOM 771 O O . SER A 1 110 ? -8.702 -1.063 9.139 1.00 96.38 110 SER A O 1
ATOM 773 N N . ALA A 1 111 ? -9.138 -1.770 7.048 1.00 94.19 111 ALA A N 1
ATOM 774 C CA . ALA A 1 111 ? -7.817 -1.558 6.476 1.00 94.19 111 ALA A CA 1
ATOM 775 C C . ALA A 1 111 ? -7.954 -0.817 5.141 1.00 94.19 111 ALA A C 1
ATOM 777 O O . ALA A 1 111 ? -8.954 -0.963 4.439 1.00 94.19 111 ALA A O 1
ATOM 778 N N . THR A 1 112 ? -6.947 -0.024 4.777 1.00 89.94 112 THR A N 1
ATOM 779 C CA . THR A 1 112 ? -6.957 0.720 3.507 1.00 89.94 112 THR A CA 1
ATOM 780 C C . THR A 1 112 ? -6.576 -0.161 2.318 1.00 89.94 112 THR A C 1
ATOM 782 O O . THR A 1 112 ? -7.068 0.060 1.217 1.00 89.94 112 THR A O 1
ATOM 785 N N . HIS A 1 113 ? -5.706 -1.152 2.529 1.00 87.56 113 HIS A N 1
ATOM 786 C CA . HIS A 1 113 ? -5.288 -2.143 1.537 1.00 87.56 113 HIS A CA 1
ATOM 787 C C . HIS A 1 113 ? -4.609 -3.336 2.225 1.00 87.56 113 HIS A C 1
ATOM 789 O O . HIS A 1 113 ? -4.194 -3.246 3.382 1.00 87.56 113 HIS A O 1
ATOM 795 N N . ALA A 1 114 ? -4.486 -4.451 1.503 1.00 88.31 114 ALA A N 1
ATOM 796 C CA . ALA A 1 114 ? -3.709 -5.603 1.947 1.00 88.31 114 ALA A CA 1
ATOM 797 C C . ALA A 1 114 ? -2.264 -5.504 1.421 1.00 88.31 114 ALA A C 1
ATOM 799 O O . ALA A 1 114 ? -2.078 -5.217 0.232 1.00 88.31 114 ALA A O 1
ATOM 800 N N . PRO A 1 115 ? -1.242 -5.752 2.260 1.00 87.31 115 PRO A N 1
ATOM 801 C CA . PRO A 1 115 ? 0.120 -5.915 1.774 1.00 87.31 115 PRO A CA 1
ATOM 802 C C . PRO A 1 115 ? 0.248 -7.223 0.979 1.00 87.31 115 PRO A C 1
ATOM 804 O O . PRO A 1 115 ? -0.556 -8.145 1.125 1.00 87.31 115 PRO A O 1
ATOM 807 N N . PHE A 1 116 ? 1.283 -7.317 0.151 1.00 85.69 116 PHE A N 1
ATOM 808 C CA . PHE A 1 116 ? 1.658 -8.549 -0.538 1.00 85.69 116 PHE A CA 1
ATOM 809 C C . PHE A 1 116 ? 3.181 -8.608 -0.670 1.00 85.69 116 PHE A C 1
ATOM 811 O O . PHE A 1 116 ? 3.843 -7.573 -0.769 1.00 85.69 116 PHE A O 1
ATOM 818 N N . THR A 1 117 ? 3.739 -9.815 -0.684 1.00 87.12 117 THR A N 1
ATOM 819 C CA . THR A 1 117 ? 5.183 -10.007 -0.833 1.00 87.12 117 THR A CA 1
ATOM 820 C C . THR A 1 117 ? 5.595 -9.896 -2.296 1.00 87.12 117 THR A C 1
ATOM 822 O O . THR A 1 117 ? 5.048 -10.570 -3.173 1.00 87.12 117 THR A O 1
ATOM 825 N N . VAL A 1 118 ? 6.596 -9.058 -2.567 1.00 86.56 118 VAL A N 1
ATOM 826 C CA . VAL A 1 118 ? 7.225 -8.939 -3.885 1.00 86.56 118 VAL A CA 1
ATOM 827 C C . VAL A 1 118 ? 8.458 -9.835 -3.919 1.00 86.56 118 VAL A C 1
ATOM 829 O O . VAL A 1 118 ? 9.383 -9.656 -3.135 1.00 86.56 118 VAL A O 1
ATOM 832 N N . GLN A 1 119 ? 8.488 -10.795 -4.842 1.00 86.81 119 GLN A N 1
ATOM 833 C CA . GLN A 1 119 ? 9.678 -11.621 -5.065 1.00 86.81 119 GLN A CA 1
ATOM 834 C C . GLN A 1 119 ? 10.691 -10.867 -5.931 1.00 86.81 119 GLN A C 1
ATOM 836 O O . GLN A 1 119 ? 10.295 -10.211 -6.894 1.00 86.81 119 GLN A O 1
ATOM 841 N N . ALA A 1 120 ? 11.988 -11.028 -5.659 1.00 87.88 120 ALA A N 1
ATOM 842 C CA . ALA A 1 120 ? 13.063 -10.366 -6.406 1.00 87.88 120 ALA A CA 1
ATOM 843 C C . ALA A 1 120 ? 12.988 -10.610 -7.925 1.00 87.88 120 ALA A C 1
ATOM 845 O O . ALA A 1 120 ? 13.147 -9.689 -8.721 1.00 87.88 120 ALA A O 1
ATOM 846 N N . LYS A 1 121 ? 12.624 -11.831 -8.341 1.00 89.19 121 LYS A N 1
ATOM 847 C CA . LYS A 1 121 ? 12.426 -12.192 -9.759 1.00 89.19 121 LYS A CA 1
ATOM 848 C C . LYS A 1 121 ? 11.308 -11.411 -10.468 1.00 89.19 121 LYS A C 1
ATOM 850 O O . LYS A 1 121 ? 11.216 -11.460 -11.689 1.00 89.19 121 LYS A O 1
ATOM 855 N N . ASN A 1 122 ? 10.433 -10.756 -9.707 1.00 92.31 122 ASN A N 1
ATOM 856 C CA . ASN A 1 122 ? 9.324 -9.955 -10.218 1.00 92.31 122 ASN A CA 1
ATOM 857 C C . ASN A 1 122 ? 9.649 -8.452 -10.236 1.00 92.31 122 ASN A C 1
ATOM 859 O O . ASN A 1 122 ? 8.786 -7.647 -10.588 1.00 92.31 122 ASN A O 1
ATOM 863 N N . LEU A 1 123 ? 10.850 -8.048 -9.822 1.00 91.56 123 LEU A N 1
ATOM 864 C CA . LEU A 1 123 ? 11.265 -6.654 -9.881 1.00 91.56 123 LEU A CA 1
ATOM 865 C C . LEU A 1 123 ? 11.584 -6.274 -11.325 1.00 91.56 123 LEU A C 1
ATOM 867 O O . LEU A 1 123 ? 12.332 -6.965 -12.014 1.00 91.56 123 LEU A O 1
ATOM 871 N N . VAL A 1 124 ? 11.011 -5.163 -11.775 1.00 92.69 124 VAL A N 1
ATOM 872 C CA . VAL A 1 124 ? 11.208 -4.623 -13.118 1.00 92.69 124 VAL A CA 1
ATOM 873 C C . VAL A 1 124 ? 11.696 -3.190 -12.989 1.00 92.69 124 VAL A C 1
ATOM 875 O O . VAL A 1 124 ? 11.106 -2.384 -12.276 1.00 92.69 124 VAL A O 1
ATOM 878 N N . THR A 1 125 ? 12.777 -2.855 -13.679 1.00 91.12 125 THR A N 1
ATOM 879 C CA . THR A 1 125 ? 13.246 -1.474 -13.795 1.00 91.12 125 THR A CA 1
ATOM 880 C C . THR A 1 125 ? 12.735 -0.869 -15.095 1.00 91.12 125 THR A C 1
ATOM 882 O O . THR A 1 125 ? 12.521 -1.575 -16.083 1.00 91.12 125 THR A O 1
ATOM 885 N N . LEU A 1 126 ? 12.534 0.450 -15.111 1.00 90.81 126 LEU A N 1
ATOM 886 C CA . LEU A 1 126 ? 12.290 1.144 -16.371 1.00 90.81 126 LEU A CA 1
ATOM 887 C C . LEU A 1 126 ? 13.594 1.176 -17.196 1.00 90.81 126 LEU A C 1
ATOM 889 O O . LEU A 1 126 ? 14.639 1.551 -16.657 1.00 90.81 126 LEU A O 1
ATOM 893 N N . PRO A 1 127 ? 13.549 0.802 -18.484 1.00 92.62 127 PRO A N 1
ATOM 894 C CA . PRO A 1 127 ? 14.657 0.975 -19.417 1.00 92.62 127 PRO A CA 1
ATOM 895 C C . PRO A 1 127 ? 15.042 2.450 -19.595 1.00 92.62 127 PRO A C 1
ATOM 897 O O . PRO A 1 127 ? 14.209 3.345 -19.443 1.00 92.62 127 PRO A O 1
ATOM 900 N N . GLU A 1 128 ? 16.305 2.710 -19.936 1.00 90.62 128 GLU A N 1
ATOM 901 C CA . GLU A 1 128 ? 16.851 4.071 -20.051 1.00 90.62 128 GLU A CA 1
ATOM 902 C C . GLU A 1 128 ? 16.142 4.913 -21.122 1.00 90.62 128 GLU A C 1
ATOM 904 O O . GLU A 1 128 ? 15.870 6.090 -20.905 1.00 90.62 128 GLU A O 1
ATOM 909 N N . ASP A 1 129 ? 15.778 4.312 -22.253 1.00 94.25 129 ASP A N 1
ATOM 910 C CA . ASP A 1 129 ? 15.058 4.983 -23.340 1.00 94.25 129 ASP A CA 1
ATOM 911 C C . ASP A 1 129 ? 13.621 5.360 -22.951 1.00 94.25 129 ASP A C 1
ATOM 913 O O . ASP A 1 129 ? 13.122 6.407 -23.364 1.00 94.25 129 ASP A O 1
ATOM 917 N N . VAL A 1 130 ? 12.979 4.555 -22.098 1.00 94.31 130 VAL A N 1
ATOM 918 C CA . VAL A 1 130 ? 11.692 4.899 -21.479 1.00 94.31 130 VAL A CA 1
ATOM 919 C C . VAL A 1 130 ? 11.881 6.051 -20.494 1.00 94.31 130 VAL A C 1
ATOM 921 O O . VAL A 1 130 ? 11.157 7.039 -20.575 1.00 94.31 130 VAL A O 1
ATOM 924 N N . TYR A 1 131 ? 12.880 5.970 -19.611 1.00 89.81 131 TYR A N 1
ATOM 925 C CA . TYR A 1 131 ? 13.209 7.041 -18.662 1.00 89.81 131 TYR A CA 1
ATOM 926 C C . TYR A 1 131 ? 13.501 8.376 -19.348 1.00 89.81 131 TYR A C 1
ATOM 928 O O . TYR A 1 131 ? 13.035 9.412 -18.883 1.00 89.81 131 TYR A O 1
ATOM 936 N N . ALA A 1 132 ? 14.230 8.358 -20.464 1.00 91.19 132 ALA A N 1
ATOM 937 C CA . ALA A 1 132 ? 14.591 9.551 -21.223 1.00 91.19 132 ALA A CA 1
ATOM 938 C C . ALA A 1 132 ? 13.373 10.304 -21.788 1.00 91.19 132 ALA A C 1
ATOM 940 O O . ALA A 1 132 ? 13.485 11.478 -22.140 1.00 91.19 132 ALA A O 1
ATOM 941 N N . CYS A 1 133 ? 12.208 9.652 -21.861 1.00 95.31 133 CYS A N 1
ATOM 942 C CA . CYS A 1 133 ? 10.964 10.274 -22.298 1.00 95.31 133 CYS A CA 1
ATOM 943 C C . CYS A 1 133 ? 10.189 10.959 -21.159 1.00 95.31 133 CYS A C 1
ATOM 945 O O . CYS A 1 133 ? 9.194 11.632 -21.428 1.00 95.31 133 CYS A O 1
ATOM 947 N N . LEU A 1 134 ? 10.595 10.785 -19.898 1.00 92.06 134 LEU A 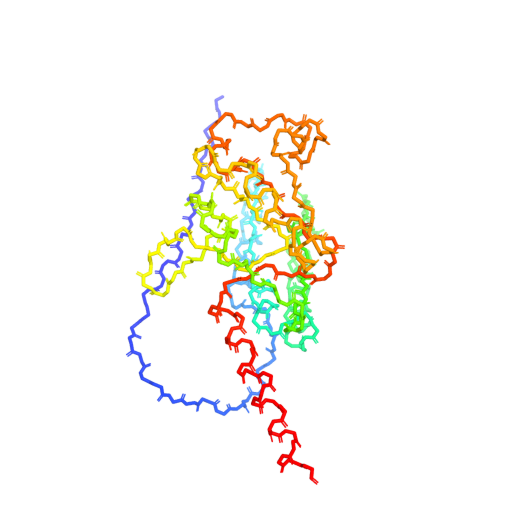N 1
ATOM 948 C CA . LEU A 1 134 ? 9.796 11.158 -18.732 1.00 92.06 134 LEU A CA 1
ATOM 949 C C . LEU A 1 134 ? 10.302 12.442 -18.067 1.00 92.06 134 LEU A C 1
ATOM 951 O O . LEU A 1 134 ? 11.492 12.625 -17.839 1.00 92.06 134 LEU A O 1
ATOM 955 N N . GLU A 1 135 ? 9.365 13.320 -17.715 1.00 89.38 135 GLU A N 1
ATOM 956 C CA . GLU A 1 135 ? 9.604 14.441 -16.800 1.00 89.38 135 GLU A CA 1
ATOM 957 C C . GLU A 1 135 ? 9.681 13.919 -15.361 1.00 89.38 135 GLU A C 1
ATOM 959 O O . GLU A 1 135 ? 10.561 14.300 -14.593 1.00 89.38 135 GLU A O 1
ATOM 964 N N . TYR A 1 136 ? 8.766 13.012 -15.010 1.00 84.88 136 TYR A N 1
ATOM 965 C CA . TYR A 1 136 ? 8.800 12.270 -13.760 1.00 84.88 136 TYR A CA 1
ATOM 966 C C . TYR A 1 136 ? 8.054 10.940 -13.900 1.00 84.88 136 TYR A C 1
ATOM 968 O O . TYR A 1 136 ? 7.179 10.768 -14.755 1.00 84.88 136 TYR A O 1
ATOM 976 N N . ALA A 1 137 ? 8.352 10.020 -12.988 1.00 84.19 137 ALA A N 1
ATOM 977 C CA . ALA A 1 137 ? 7.543 8.837 -12.743 1.00 84.19 137 ALA A CA 1
ATOM 978 C C . ALA A 1 137 ? 7.220 8.770 -11.248 1.00 84.19 137 ALA A C 1
ATOM 980 O O . ALA A 1 137 ? 8.074 8.471 -10.415 1.00 84.19 137 ALA A O 1
ATOM 981 N N . SER A 1 138 ? 5.988 9.138 -10.902 1.00 71.12 138 SER A N 1
ATOM 982 C CA . SER A 1 138 ? 5.538 9.216 -9.522 1.00 71.12 138 SER A CA 1
ATOM 983 C C . SER A 1 138 ? 5.051 7.845 -9.106 1.00 71.12 138 SER A C 1
ATOM 985 O O . SER A 1 138 ? 3.943 7.407 -9.419 1.00 71.12 138 SER A O 1
ATOM 987 N N . LEU A 1 139 ? 5.919 7.199 -8.355 1.00 57.84 139 LEU A N 1
ATOM 988 C CA . LEU A 1 139 ? 5.526 6.231 -7.355 1.00 57.84 139 LEU A CA 1
ATOM 989 C C . LEU A 1 139 ? 5.428 6.989 -6.014 1.00 57.84 139 LEU A C 1
ATOM 991 O O . LEU A 1 139 ? 5.733 8.183 -5.962 1.00 57.84 139 LEU A O 1
ATOM 995 N N . ALA A 1 140 ? 4.856 6.382 -4.980 1.00 46.25 140 ALA A N 1
ATOM 996 C CA . ALA A 1 140 ? 4.591 7.041 -3.697 1.00 46.25 140 ALA A CA 1
ATOM 997 C C . ALA A 1 140 ? 5.829 7.804 -3.160 1.00 46.25 140 ALA A C 1
ATOM 999 O O . ALA A 1 140 ? 6.952 7.460 -3.506 1.00 46.25 140 ALA A O 1
ATOM 1000 N N . PRO A 1 141 ? 5.673 8.858 -2.340 1.00 44.69 141 PRO A N 1
ATOM 1001 C CA . PRO A 1 141 ? 6.833 9.578 -1.820 1.00 44.69 141 PRO A CA 1
ATOM 1002 C C . PRO A 1 141 ? 7.721 8.636 -0.995 1.00 44.69 141 PRO A C 1
ATOM 1004 O O . PRO A 1 141 ? 7.283 8.113 0.028 1.00 44.69 141 PRO A O 1
ATOM 1007 N N . GLU A 1 142 ? 8.970 8.446 -1.418 1.00 42.66 142 GLU A N 1
ATOM 1008 C CA . GLU A 1 142 ? 10.026 7.943 -0.545 1.00 42.66 142 GLU A CA 1
ATOM 1009 C C . GLU A 1 142 ? 10.665 9.134 0.166 1.00 42.66 142 GLU A C 1
ATOM 1011 O O . GLU A 1 142 ? 11.232 10.037 -0.452 1.00 42.66 142 GLU A O 1
ATOM 1016 N N . THR A 1 143 ? 10.542 9.154 1.489 1.00 44.03 143 THR A N 1
ATOM 1017 C CA . THR A 1 143 ? 11.325 10.054 2.328 1.00 44.03 143 THR A CA 1
ATOM 1018 C C . THR A 1 143 ? 12.692 9.412 2.499 1.00 44.03 143 THR A C 1
ATOM 1020 O O . THR A 1 143 ? 12.812 8.374 3.154 1.00 44.03 143 THR A O 1
ATOM 1023 N N . THR A 1 144 ? 13.731 10.002 1.915 1.00 49.22 144 THR A N 1
ATOM 1024 C CA . THR A 1 144 ? 15.099 9.575 2.218 1.00 49.22 144 THR A CA 1
ATOM 1025 C C . THR A 1 144 ? 15.397 9.816 3.702 1.00 49.22 144 THR A C 1
ATOM 1027 O O . THR A 1 144 ? 14.767 10.649 4.363 1.00 49.22 144 THR A O 1
ATOM 1030 N N . SER A 1 145 ? 16.411 9.139 4.242 1.00 44.06 145 SER A N 1
ATOM 1031 C CA . SER A 1 145 ? 16.912 9.398 5.601 1.00 44.06 145 SER A CA 1
ATOM 1032 C C . SER A 1 145 ? 17.423 10.836 5.804 1.00 44.06 145 SER A C 1
ATOM 1034 O O . SER A 1 145 ? 17.584 11.262 6.946 1.00 44.06 145 SER A O 1
ATOM 1036 N N . SER A 1 146 ? 17.642 11.595 4.720 1.00 47.09 146 SER A N 1
ATOM 1037 C CA . SER A 1 146 ? 17.996 13.020 4.733 1.00 47.09 146 SER A CA 1
ATOM 1038 C C . SER A 1 146 ? 16.792 13.973 4.738 1.00 47.09 146 SER A C 1
ATOM 1040 O O . SER A 1 146 ? 16.987 15.180 4.865 1.00 47.09 146 SER A O 1
ATOM 1042 N N . GLY A 1 147 ? 15.557 13.472 4.616 1.00 44.53 147 GLY A N 1
ATOM 1043 C CA . GLY A 1 147 ? 14.351 14.305 4.545 1.00 44.53 147 GLY A CA 1
ATOM 1044 C C . GLY A 1 147 ? 14.130 14.991 3.191 1.00 44.53 147 GLY A C 1
ATOM 1045 O O . GLY A 1 147 ? 13.232 15.824 3.075 1.00 44.53 147 GLY A O 1
ATOM 1046 N N . GLU A 1 148 ? 14.913 14.650 2.163 1.00 40.91 148 GLU A N 1
ATOM 1047 C CA . GLU A 1 148 ? 14.710 15.136 0.797 1.00 40.91 148 GLU A CA 1
ATOM 1048 C C . GLU A 1 148 ? 13.657 14.289 0.077 1.00 40.91 148 GLU A C 1
ATOM 1050 O O . GLU A 1 148 ? 13.786 13.075 -0.065 1.00 40.91 148 GLU A O 1
ATOM 1055 N N . THR A 1 149 ? 12.602 14.944 -0.412 1.00 41.34 149 THR A N 1
ATOM 1056 C CA . THR A 1 149 ? 11.634 14.328 -1.325 1.00 41.34 149 THR A CA 1
ATOM 1057 C C . THR A 1 149 ? 12.145 14.511 -2.744 1.00 41.34 149 THR A C 1
ATOM 1059 O O . THR A 1 149 ? 11.952 15.560 -3.359 1.00 41.34 149 THR A O 1
ATOM 1062 N N . THR A 1 150 ? 12.839 13.510 -3.264 1.00 42.09 150 THR A N 1
ATOM 1063 C CA . THR A 1 150 ? 13.210 13.488 -4.677 1.00 42.09 150 THR A CA 1
ATOM 1064 C C . THR A 1 150 ? 12.069 12.852 -5.474 1.00 42.09 150 THR A C 1
ATOM 1066 O O . THR A 1 150 ? 11.411 11.927 -5.005 1.00 42.09 150 THR A O 1
ATOM 1069 N N . GLY A 1 151 ? 11.763 13.390 -6.661 1.00 43.72 151 GLY A N 1
ATOM 1070 C CA . GLY A 1 151 ? 10.708 12.891 -7.559 1.00 43.72 151 GLY A CA 1
ATOM 1071 C C . GLY A 1 151 ? 11.097 11.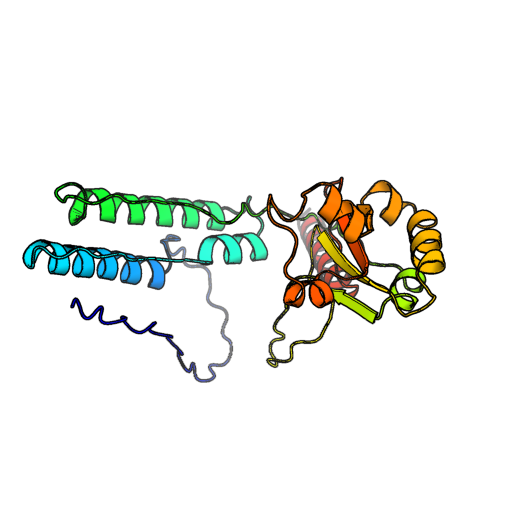574 -8.234 1.00 43.72 151 GLY A C 1
ATOM 1072 O O . GLY A 1 151 ? 11.073 11.469 -9.459 1.00 43.72 151 GLY A O 1
ATOM 1073 N N . HIS A 1 152 ? 11.539 10.607 -7.439 1.00 49.41 152 HIS A N 1
ATOM 1074 C CA . HIS A 1 152 ? 12.075 9.335 -7.878 1.00 49.41 152 HIS A CA 1
ATOM 1075 C C . HIS A 1 152 ? 11.070 8.219 -7.596 1.00 49.41 152 HIS A C 1
ATOM 1077 O O . HIS A 1 152 ? 10.314 8.244 -6.628 1.00 49.41 152 HIS A O 1
ATOM 1083 N N . LEU A 1 153 ? 11.030 7.268 -8.522 1.00 51.66 153 LEU A N 1
ATOM 1084 C CA . LEU A 1 153 ? 10.174 6.091 -8.501 1.00 51.66 153 LEU A CA 1
ATOM 1085 C C . LEU A 1 153 ? 10.302 5.316 -7.167 1.00 51.66 153 LEU A C 1
ATOM 1087 O O . LEU A 1 153 ? 11.244 4.557 -7.038 1.00 51.66 153 LEU A O 1
ATOM 1091 N N . SER A 1 154 ? 9.380 5.403 -6.199 1.00 54.16 154 SER A N 1
ATOM 1092 C CA . SER A 1 154 ? 9.263 4.338 -5.178 1.00 54.16 154 SER A CA 1
ATOM 1093 C C . SER A 1 154 ? 8.893 2.997 -5.814 1.00 54.16 154 SER A C 1
ATOM 1095 O O . SER A 1 154 ? 8.351 2.952 -6.902 1.00 54.16 154 SER A O 1
ATOM 1097 N N . ALA A 1 155 ? 9.118 1.863 -5.165 1.00 67.38 155 ALA A N 1
ATOM 1098 C CA . ALA A 1 155 ? 8.618 0.592 -5.695 1.00 67.38 155 ALA A CA 1
ATOM 1099 C C . ALA A 1 155 ? 7.073 0.573 -5.795 1.00 67.38 155 ALA A C 1
ATOM 1101 O O . ALA A 1 155 ? 6.391 1.053 -4.887 1.00 67.38 155 ALA A O 1
ATOM 1102 N N . GLY A 1 156 ? 6.492 -0.013 -6.849 1.00 83.19 156 GLY A N 1
ATOM 1103 C CA . GLY A 1 156 ? 5.038 -0.184 -6.917 1.00 83.19 156 GLY A CA 1
ATOM 1104 C C . GLY A 1 156 ? 4.489 -0.951 -8.117 1.00 83.19 156 GLY A C 1
ATOM 1105 O O . GLY A 1 156 ? 5.129 -1.130 -9.151 1.00 83.19 156 GLY A O 1
ATOM 1106 N N . ARG A 1 157 ? 3.248 -1.424 -7.956 1.00 89.38 157 ARG A N 1
ATOM 1107 C CA . ARG A 1 157 ? 2.467 -2.124 -8.997 1.00 89.38 157 ARG A CA 1
ATOM 1108 C C . ARG A 1 157 ? 1.603 -1.190 -9.834 1.00 89.38 157 ARG A C 1
ATOM 1110 O O . ARG A 1 157 ? 0.888 -1.639 -10.723 1.00 89.38 157 ARG A O 1
ATOM 1117 N N . TYR A 1 158 ? 1.674 0.100 -9.553 1.00 90.19 158 TYR A N 1
ATOM 1118 C CA . TYR A 1 158 ? 1.172 1.140 -10.424 1.00 90.19 158 TYR A CA 1
ATOM 1119 C C . TYR A 1 158 ? 2.067 2.367 -10.309 1.00 90.19 158 TYR A C 1
ATOM 1121 O O . TYR A 1 158 ? 2.577 2.630 -9.227 1.00 90.19 158 TYR A O 1
ATOM 1129 N N . THR A 1 159 ? 2.237 3.128 -11.384 1.00 88.88 159 THR A N 1
ATOM 1130 C CA . THR A 1 159 ? 2.957 4.409 -11.366 1.00 88.88 159 THR A CA 1
ATOM 1131 C C . THR A 1 159 ? 2.300 5.410 -12.297 1.00 88.88 159 THR A C 1
ATOM 1133 O O . THR A 1 159 ? 1.741 5.030 -13.328 1.00 88.88 159 THR A O 1
ATOM 1136 N N . PHE A 1 160 ? 2.373 6.688 -11.936 1.00 90.94 160 PHE A N 1
ATOM 1137 C CA . PHE A 1 160 ? 1.962 7.785 -12.802 1.00 90.94 160 PHE A CA 1
ATOM 1138 C C . PHE A 1 160 ? 3.172 8.319 -13.554 1.00 90.94 160 PHE A C 1
ATOM 1140 O O . PHE A 1 160 ? 4.146 8.767 -12.951 1.00 90.94 160 PHE A O 1
ATOM 1147 N N . LEU A 1 161 ? 3.099 8.306 -14.877 1.00 92.25 161 LEU A N 1
ATOM 1148 C CA . LEU A 1 161 ? 4.173 8.728 -15.760 1.00 92.25 161 LEU A CA 1
ATOM 1149 C C . LEU A 1 161 ? 3.802 10.061 -16.392 1.00 92.25 161 LEU A C 1
ATOM 1151 O O . LEU A 1 161 ? 2.759 10.191 -17.036 1.00 92.25 161 LEU A O 1
ATOM 1155 N N . ARG A 1 162 ? 4.668 11.053 -16.233 1.00 92.50 162 ARG A N 1
ATOM 1156 C CA . ARG A 1 162 ? 4.572 12.323 -16.944 1.00 92.50 162 ARG A CA 1
ATOM 1157 C C . ARG A 1 162 ? 5.600 12.331 -18.050 1.00 92.50 162 ARG A C 1
ATOM 1159 O O . ARG A 1 162 ? 6.793 12.212 -17.786 1.00 92.50 162 ARG A O 1
ATOM 1166 N N . CYS A 1 163 ? 5.130 12.472 -19.276 1.00 94.19 163 CYS A N 1
ATOM 1167 C CA . CYS A 1 163 ? 5.980 12.503 -20.444 1.00 94.19 163 CYS A CA 1
ATOM 1168 C C . CYS A 1 163 ? 6.489 13.927 -20.679 1.00 94.19 163 CYS A C 1
ATOM 1170 O O . CYS A 1 163 ? 5.751 14.906 -20.542 1.00 94.19 163 CYS A O 1
ATOM 1172 N N . LEU A 1 164 ? 7.742 14.050 -21.109 1.00 93.69 164 LEU A N 1
ATOM 1173 C CA . LEU A 1 164 ? 8.250 15.310 -21.632 1.00 93.69 164 LEU A CA 1
ATOM 1174 C C . LEU A 1 164 ? 7.425 15.734 -22.866 1.00 93.69 164 LEU A C 1
ATOM 1176 O O . LEU A 1 164 ? 7.011 14.879 -23.667 1.00 93.69 164 LEU A O 1
ATOM 1180 N N . PRO A 1 165 ? 7.184 17.044 -23.059 1.00 95.31 165 PRO A N 1
ATOM 1181 C CA . PRO A 1 165 ? 6.431 17.539 -24.206 1.00 95.31 165 PRO A CA 1
ATOM 1182 C C . PRO A 1 165 ? 7.006 17.039 -25.538 1.00 95.31 165 PRO A C 1
ATOM 1184 O O . PRO A 1 165 ? 8.196 17.177 -25.803 1.00 95.31 165 PRO A O 1
ATOM 1187 N N . GLY A 1 166 ? 6.148 16.469 -26.388 1.00 97.00 166 GLY A N 1
ATOM 1188 C CA . GLY A 1 166 ? 6.530 15.959 -27.711 1.00 97.00 166 GLY A CA 1
ATOM 1189 C C . GLY A 1 166 ? 7.083 14.528 -27.744 1.00 97.00 166 GLY A C 1
ATOM 1190 O O . GLY A 1 166 ? 7.210 13.981 -28.834 1.00 97.00 166 GLY A O 1
ATOM 1191 N N . LEU A 1 167 ? 7.343 13.889 -26.595 1.00 97.81 167 LEU A N 1
ATOM 1192 C CA . LEU A 1 167 ? 7.924 12.535 -26.540 1.00 97.81 167 LEU A CA 1
ATOM 1193 C C . LEU A 1 167 ? 6.899 11.405 -26.334 1.00 97.81 167 LEU A C 1
ATOM 1195 O O . LEU A 1 167 ? 7.283 10.258 -26.144 1.00 97.81 167 LEU A O 1
ATOM 1199 N N . HIS A 1 168 ? 5.597 11.693 -26.411 1.00 97.88 168 HIS A N 1
ATOM 1200 C CA . HIS A 1 168 ? 4.535 10.733 -26.068 1.00 97.88 168 HIS A CA 1
ATOM 1201 C C . HIS A 1 168 ? 4.560 9.491 -26.969 1.00 97.88 168 HIS A C 1
ATOM 1203 O O . HIS A 1 168 ? 4.607 8.363 -26.490 1.00 97.88 168 HIS A O 1
ATOM 1209 N N . SER A 1 169 ? 4.631 9.693 -28.287 1.00 97.88 169 SER A N 1
ATOM 1210 C CA . SER A 1 169 ? 4.712 8.581 -29.241 1.00 97.88 169 SER A CA 1
ATOM 1211 C C . SER A 1 169 ? 6.012 7.784 -29.106 1.00 97.88 169 SER A C 1
ATOM 1213 O O . SER A 1 169 ? 6.027 6.586 -29.376 1.00 97.88 169 SER A O 1
ATOM 1215 N N . GLN A 1 170 ? 7.104 8.429 -28.682 1.00 98.12 170 GLN A N 1
ATOM 1216 C CA . GLN A 1 170 ? 8.366 7.740 -28.421 1.00 98.12 170 GLN A CA 1
ATOM 1217 C C . GLN A 1 170 ? 8.270 6.889 -27.153 1.00 98.12 170 GLN A C 1
ATOM 1219 O O . GLN A 1 170 ? 8.680 5.733 -27.186 1.00 98.12 170 GLN A O 1
ATOM 1224 N N . LEU A 1 171 ? 7.674 7.421 -26.081 1.00 97.56 171 LEU A N 1
ATOM 1225 C CA . LEU A 1 171 ? 7.411 6.682 -24.848 1.00 97.56 171 LEU A CA 1
ATOM 1226 C C . LEU A 1 171 ? 6.599 5.414 -25.135 1.00 97.56 171 LEU A C 1
ATOM 1228 O O . LEU A 1 171 ? 7.001 4.332 -24.719 1.00 97.56 171 LEU A O 1
ATOM 1232 N N . GLU A 1 172 ? 5.496 5.535 -25.877 1.00 98.06 172 GLU A N 1
ATOM 1233 C CA . GLU A 1 172 ? 4.646 4.400 -26.261 1.00 98.06 172 GLU A CA 1
ATOM 1234 C C . GLU A 1 172 ? 5.414 3.372 -27.104 1.00 98.06 172 GLU A C 1
ATOM 1236 O O . GLU A 1 172 ? 5.378 2.173 -26.816 1.00 98.06 172 GLU A O 1
ATOM 1241 N N . ALA A 1 173 ? 6.155 3.823 -28.122 1.00 98.00 173 ALA A N 1
ATOM 1242 C CA . ALA A 1 173 ? 6.944 2.936 -28.973 1.00 98.00 173 ALA A CA 1
ATOM 1243 C C . ALA A 1 173 ? 8.025 2.184 -28.179 1.00 98.00 173 ALA A C 1
ATOM 1245 O O . ALA A 1 173 ? 8.127 0.961 -28.299 1.00 98.00 173 ALA A O 1
ATOM 1246 N N . SER A 1 174 ? 8.792 2.891 -27.341 1.00 97.69 174 SER A N 1
ATOM 1247 C CA . SER A 1 174 ? 9.792 2.292 -26.453 1.00 97.69 174 SER A CA 1
ATOM 1248 C C . SER A 1 174 ? 9.144 1.308 -25.482 1.00 97.69 174 SER A C 1
ATOM 1250 O O . SER A 1 174 ? 9.593 0.169 -25.376 1.00 97.69 174 SER A O 1
ATOM 1252 N N . TRP A 1 175 ? 8.033 1.681 -24.840 1.00 97.50 175 TRP A N 1
ATOM 1253 C CA . TRP A 1 175 ? 7.300 0.797 -23.931 1.00 97.50 175 TRP A CA 1
ATOM 1254 C C . TRP A 1 175 ? 6.917 -0.530 -24.592 1.00 97.50 175 TRP A C 1
ATOM 1256 O O . TRP A 1 175 ? 7.154 -1.600 -24.033 1.00 97.50 175 TRP A O 1
ATOM 1266 N N . HIS A 1 176 ? 6.358 -0.476 -25.803 1.00 97.12 176 HIS A N 1
ATOM 1267 C CA . HIS A 1 176 ? 5.923 -1.666 -26.535 1.00 97.12 176 HIS A CA 1
ATOM 1268 C C . HIS A 1 176 ? 7.072 -2.488 -27.132 1.00 97.12 176 HIS A C 1
ATOM 1270 O O . HIS A 1 176 ? 6.896 -3.691 -27.363 1.00 97.12 176 HIS A O 1
ATOM 1276 N N . ALA A 1 177 ? 8.234 -1.873 -27.370 1.00 97.75 177 ALA A N 1
ATOM 1277 C CA . ALA A 1 177 ? 9.443 -2.568 -27.805 1.00 97.75 177 ALA A CA 1
ATOM 1278 C C . ALA A 1 177 ? 10.050 -3.430 -26.683 1.00 97.75 177 ALA A C 1
ATOM 1280 O O . ALA A 1 177 ? 10.623 -4.488 -26.959 1.00 97.75 177 ALA A O 1
ATOM 1281 N N . HIS A 1 178 ? 9.878 -3.028 -25.420 1.00 97.62 178 HIS A N 1
ATOM 1282 C CA . HIS A 1 178 ? 10.342 -3.781 -24.255 1.00 97.62 178 HIS A CA 1
ATOM 1283 C C . HIS A 1 178 ? 9.336 -4.857 -23.852 1.00 97.62 178 HIS A C 1
ATOM 1285 O O . HIS A 1 178 ? 8.331 -4.586 -23.197 1.00 97.62 178 HIS A O 1
ATOM 1291 N N . THR A 1 179 ? 9.635 -6.111 -24.196 1.00 96.31 179 THR A N 1
ATOM 1292 C CA . THR A 1 179 ? 8.777 -7.272 -23.895 1.00 96.31 179 THR A CA 1
ATOM 1293 C C . THR A 1 179 ? 8.434 -7.379 -22.411 1.00 96.31 179 THR A C 1
ATOM 1295 O O . THR A 1 179 ? 7.277 -7.593 -22.071 1.00 96.31 179 THR A O 1
ATOM 1298 N N . VAL A 1 180 ? 9.401 -7.138 -21.519 1.00 95.44 180 VAL A N 1
ATOM 1299 C CA . VAL A 1 180 ? 9.171 -7.158 -20.066 1.00 95.44 180 VAL A CA 1
ATOM 1300 C C . VAL A 1 180 ? 8.126 -6.125 -19.647 1.00 95.44 180 VAL A C 1
ATOM 1302 O O . VAL A 1 180 ? 7.262 -6.451 -18.839 1.00 95.44 180 VAL A O 1
ATOM 1305 N N . LEU A 1 181 ? 8.158 -4.908 -20.196 1.00 95.69 181 LEU A N 1
ATOM 1306 C CA . LEU A 1 181 ? 7.163 -3.887 -19.872 1.00 95.69 181 LEU A CA 1
ATOM 1307 C C . LEU A 1 181 ? 5.804 -4.233 -20.475 1.00 95.69 181 LEU A C 1
ATOM 1309 O O . LEU A 1 181 ? 4.820 -4.315 -19.746 1.00 95.69 181 LEU A O 1
ATOM 1313 N N . ARG A 1 182 ? 5.759 -4.505 -21.781 1.00 95.50 182 ARG A N 1
ATOM 1314 C CA . ARG A 1 182 ? 4.527 -4.824 -22.512 1.00 95.50 182 ARG A CA 1
ATOM 1315 C C . ARG A 1 182 ? 3.778 -6.022 -21.928 1.00 95.50 182 ARG A C 1
ATOM 1317 O O . ARG A 1 182 ? 2.554 -5.997 -21.860 1.00 95.50 182 ARG A O 1
ATOM 1324 N N . ASP A 1 183 ? 4.498 -7.066 -21.533 1.00 95.88 183 ASP A N 1
ATOM 1325 C CA . ASP A 1 183 ? 3.886 -8.323 -21.100 1.00 95.88 183 ASP A CA 1
ATOM 1326 C C . ASP A 1 183 ? 3.487 -8.291 -19.610 1.00 95.88 183 ASP A C 1
ATOM 1328 O O . ASP A 1 183 ? 2.685 -9.115 -19.172 1.00 95.88 183 ASP A O 1
ATOM 1332 N N . ASN A 1 184 ? 4.015 -7.345 -18.820 1.00 96.56 184 ASN A N 1
ATOM 1333 C CA . ASN A 1 184 ? 3.747 -7.256 -17.379 1.00 96.56 184 ASN A CA 1
ATOM 1334 C C . ASN A 1 184 ? 2.965 -6.012 -16.951 1.00 96.56 184 ASN A C 1
ATOM 1336 O O . ASN A 1 184 ? 2.424 -6.006 -15.842 1.00 96.56 184 ASN A O 1
ATOM 1340 N N . PHE A 1 185 ? 2.881 -4.983 -17.793 1.00 96.44 185 PHE A N 1
ATOM 1341 C CA . PHE A 1 185 ? 2.258 -3.712 -17.451 1.00 96.44 185 PHE A CA 1
ATOM 1342 C C . PHE A 1 185 ? 1.386 -3.166 -18.584 1.00 96.44 185 PHE A C 1
ATOM 1344 O O . PHE A 1 185 ? 1.791 -3.103 -19.745 1.00 96.44 185 PHE A O 1
ATOM 1351 N N . LEU A 1 186 ? 0.204 -2.678 -18.213 1.00 95.69 186 LEU A N 1
ATOM 1352 C CA . LEU A 1 186 ? -0.632 -1.847 -19.070 1.00 95.69 186 LEU A CA 1
ATOM 1353 C C . LEU A 1 186 ? -0.167 -0.404 -18.964 1.00 95.69 186 LEU A C 1
ATOM 1355 O O . LEU A 1 186 ? -0.189 0.160 -17.874 1.00 95.69 186 LEU A O 1
ATOM 1359 N N . LEU A 1 187 ? 0.205 0.191 -20.093 1.00 96.56 187 LEU A N 1
ATOM 1360 C CA . LEU A 1 187 ? 0.377 1.632 -20.211 1.00 96.56 187 LEU A CA 1
ATOM 1361 C C . LEU A 1 187 ? -0.961 2.235 -20.643 1.00 96.56 187 LEU A C 1
ATOM 1363 O O . LEU A 1 187 ? -1.408 2.008 -21.764 1.00 96.56 187 LEU A O 1
ATOM 1367 N N . LEU A 1 188 ? -1.615 2.964 -19.746 1.00 95.69 188 LEU A N 1
ATOM 1368 C CA . LEU A 1 188 ? -2.918 3.575 -19.988 1.00 95.69 188 LEU A CA 1
ATOM 1369 C C . LEU A 1 188 ? -2.787 5.093 -20.030 1.00 95.69 188 LEU A C 1
ATOM 1371 O O . LEU A 1 188 ? -2.304 5.666 -19.053 1.00 95.69 188 LEU A O 1
ATOM 1375 N N . PRO A 1 189 ? -3.260 5.775 -21.083 1.00 96.00 189 PRO A N 1
ATOM 1376 C CA . PRO A 1 189 ? -3.429 7.218 -21.034 1.00 96.00 189 PRO A CA 1
ATOM 1377 C C . PRO A 1 189 ? -4.341 7.604 -19.865 1.00 96.00 189 PRO A C 1
ATOM 1379 O O . PRO A 1 189 ? -5.416 7.034 -19.671 1.00 96.00 189 PRO A O 1
ATOM 1382 N N . THR A 1 190 ? -3.947 8.599 -19.074 1.00 93.38 190 THR A N 1
ATOM 1383 C CA . THR A 1 190 ? -4.683 8.960 -17.852 1.00 93.38 190 THR A CA 1
ATOM 1384 C C . THR A 1 190 ? -6.101 9.466 -18.146 1.00 93.38 190 THR A C 1
ATOM 1386 O O . THR A 1 190 ? -6.997 9.307 -17.320 1.00 93.38 190 THR A O 1
ATOM 1389 N N . ASN A 1 191 ? -6.331 10.058 -19.324 1.00 92.00 191 ASN A N 1
ATOM 1390 C CA . ASN A 1 191 ? -7.678 10.453 -19.750 1.00 92.00 191 ASN A CA 1
ATOM 1391 C C . ASN A 1 191 ? -8.575 9.237 -20.006 1.00 92.00 191 ASN A C 1
ATOM 1393 O O . ASN A 1 191 ? -9.736 9.261 -19.608 1.00 92.00 191 ASN A O 1
ATOM 1397 N N . ASP A 1 192 ? -8.030 8.178 -20.604 1.00 94.25 192 ASP A N 1
ATOM 1398 C CA . ASP A 1 192 ? -8.772 6.946 -20.869 1.00 94.25 192 ASP A CA 1
ATOM 1399 C C . ASP A 1 192 ? -9.093 6.249 -19.545 1.00 94.25 192 ASP A C 1
ATOM 1401 O O . ASP A 1 192 ? -10.239 5.903 -19.282 1.00 94.25 192 ASP A O 1
ATOM 1405 N N . ALA A 1 193 ? -8.122 6.174 -18.630 1.00 92.12 193 ALA A N 1
ATOM 1406 C CA . ALA A 1 193 ? -8.353 5.672 -17.277 1.00 92.12 193 ALA A CA 1
ATOM 1407 C C . ALA A 1 193 ? -9.448 6.457 -16.522 1.00 92.12 193 ALA A C 1
ATOM 1409 O O . ALA A 1 193 ? -10.248 5.869 -15.793 1.00 92.12 193 ALA A O 1
ATOM 1410 N N . ALA A 1 194 ? -9.512 7.780 -16.697 1.00 90.56 194 ALA A N 1
ATOM 1411 C 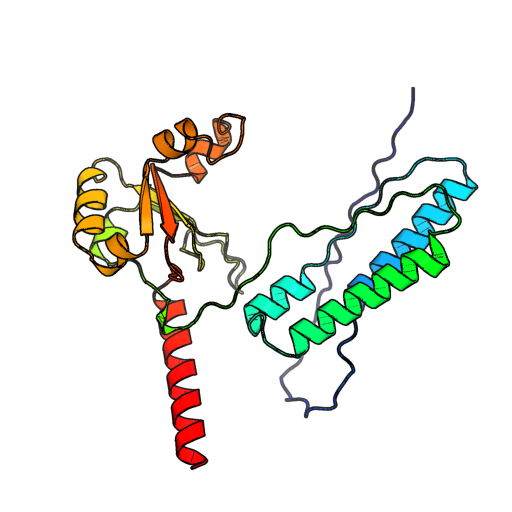CA . ALA A 1 194 ? -10.570 8.603 -16.114 1.00 90.56 194 ALA A CA 1
ATOM 1412 C C . ALA A 1 194 ? -11.935 8.376 -16.782 1.00 90.56 194 ALA A C 1
ATOM 1414 O O . ALA A 1 194 ? -12.953 8.370 -16.089 1.00 90.56 194 ALA A O 1
ATOM 1415 N N . ALA A 1 195 ? -11.969 8.175 -18.102 1.00 90.38 195 ALA A N 1
ATOM 1416 C CA . ALA A 1 195 ? -13.190 7.856 -18.840 1.00 90.38 195 ALA A CA 1
ATOM 1417 C C . ALA A 1 195 ? -13.774 6.495 -18.424 1.00 90.38 195 ALA A C 1
ATOM 1419 O O . ALA A 1 195 ? -14.989 6.365 -18.304 1.00 90.38 195 ALA A O 1
ATOM 1420 N N . GLU A 1 196 ? -12.908 5.530 -18.111 1.00 90.81 196 GLU A N 1
ATOM 1421 C CA . GLU A 1 196 ? -13.275 4.205 -17.593 1.00 90.81 196 GLU A CA 1
ATOM 1422 C C . GLU A 1 196 ? -13.592 4.198 -16.081 1.00 90.81 196 GLU A C 1
ATOM 1424 O O . GLU A 1 196 ? -13.870 3.151 -15.500 1.00 90.81 196 GLU A O 1
ATOM 1429 N N . GLY A 1 197 ? -13.554 5.355 -15.407 1.00 90.38 197 GLY A N 1
ATOM 1430 C CA . GLY A 1 197 ? -13.910 5.470 -13.989 1.00 90.38 197 GLY A CA 1
ATOM 1431 C C . GLY A 1 197 ? -12.879 4.881 -13.018 1.00 90.38 197 GLY A C 1
ATOM 1432 O O . GLY A 1 197 ? -13.218 4.583 -11.871 1.00 90.38 197 GLY A O 1
ATOM 1433 N N . LEU A 1 198 ? -11.611 4.735 -13.428 1.00 88.94 198 LEU A N 1
ATOM 1434 C CA . LEU A 1 198 ? -10.555 4.144 -12.591 1.00 88.94 198 LEU A CA 1
ATOM 1435 C C . LEU A 1 198 ? -10.284 4.949 -11.306 1.00 88.94 198 LEU A C 1
ATOM 1437 O O . LEU A 1 198 ? -9.827 4.402 -10.306 1.00 88.94 198 LEU A O 1
ATOM 1441 N N . PHE A 1 199 ? -10.588 6.247 -11.317 1.00 87.38 199 PHE A N 1
ATOM 1442 C CA . PHE A 1 199 ? -10.417 7.144 -10.169 1.00 87.38 199 PHE A CA 1
ATOM 1443 C C . PHE A 1 199 ? -11.662 7.250 -9.277 1.00 87.38 199 PHE A C 1
ATOM 1445 O O . PHE A 1 199 ? -11.702 8.086 -8.374 1.00 87.38 199 PHE A O 1
ATOM 1452 N N . GLY A 1 200 ? -12.661 6.397 -9.511 1.00 87.31 200 GLY A N 1
ATOM 1453 C CA . GLY A 1 200 ? -13.949 6.425 -8.832 1.00 87.31 200 GLY A CA 1
ATOM 1454 C C . GLY A 1 200 ? -15.051 7.079 -9.674 1.00 87.31 200 GLY A C 1
ATOM 1455 O O . GLY A 1 200 ? -14.837 7.435 -10.832 1.00 87.31 200 GLY A O 1
ATOM 1456 N N . PRO A 1 201 ? -16.258 7.224 -9.099 1.00 84.69 201 PRO A N 1
ATOM 1457 C CA . PRO A 1 201 ? -17.425 7.744 -9.817 1.00 84.69 201 PRO A CA 1
ATOM 1458 C C . PRO A 1 201 ? -17.322 9.242 -10.137 1.00 84.69 201 PRO A C 1
ATOM 1460 O O . PRO A 1 201 ? -18.064 9.750 -10.976 1.00 84.69 201 PRO A O 1
ATOM 1463 N N . GLU A 1 202 ? -16.425 9.957 -9.460 1.00 85.31 202 GLU A N 1
ATOM 1464 C CA . GLU A 1 202 ? -16.184 11.380 -9.667 1.00 85.31 202 GLU A CA 1
ATOM 1465 C C . GLU A 1 202 ? -14.974 11.593 -10.579 1.00 85.31 202 GLU A C 1
ATOM 1467 O O . GLU A 1 202 ? -13.969 10.887 -10.495 1.00 85.31 202 GLU A O 1
ATOM 1472 N N . GLN A 1 203 ? -15.049 12.608 -11.442 1.00 80.50 203 GLN A N 1
ATOM 1473 C CA . GLN A 1 203 ? -13.909 12.992 -12.269 1.00 80.50 203 GLN A CA 1
ATOM 1474 C C . GLN A 1 203 ? -12.758 13.511 -11.391 1.00 80.50 203 GLN A C 1
ATOM 1476 O O . GLN A 1 203 ? -13.008 14.267 -10.443 1.00 80.50 203 GLN A O 1
ATOM 1481 N N . PRO A 1 204 ? -11.492 13.183 -11.719 1.00 81.38 204 PRO A N 1
ATOM 1482 C CA . PRO A 1 204 ? -10.341 13.728 -11.020 1.00 81.38 204 PRO A CA 1
ATOM 1483 C C . PRO A 1 204 ? -10.398 15.253 -10.940 1.00 81.38 204 PRO A C 1
ATOM 1485 O O . PRO A 1 204 ? -10.556 15.945 -11.948 1.00 81.38 204 PRO A O 1
ATOM 1488 N N . LEU A 1 205 ? -10.222 15.798 -9.736 1.00 82.62 205 LEU A N 1
ATOM 1489 C CA . LEU A 1 205 ? -10.174 17.245 -9.546 1.00 82.62 205 LEU A CA 1
ATOM 1490 C C . LEU A 1 205 ? -9.058 17.858 -10.408 1.00 82.62 205 LEU A C 1
ATOM 1492 O O . LEU A 1 205 ? -7.943 17.342 -10.464 1.00 82.62 205 LEU A O 1
ATOM 1496 N N . VAL A 1 206 ? -9.304 19.027 -11.001 1.00 82.38 206 VAL A N 1
ATOM 1497 C CA . VAL A 1 206 ? -8.308 19.717 -11.848 1.00 82.38 206 VAL A CA 1
ATOM 1498 C C . VAL A 1 206 ? -6.960 19.874 -11.130 1.00 82.38 206 VAL A C 1
ATOM 1500 O O . VAL A 1 206 ? -5.906 19.676 -11.726 1.00 82.38 206 VAL A O 1
ATOM 1503 N N . LYS A 1 207 ? -6.986 20.128 -9.814 1.00 85.25 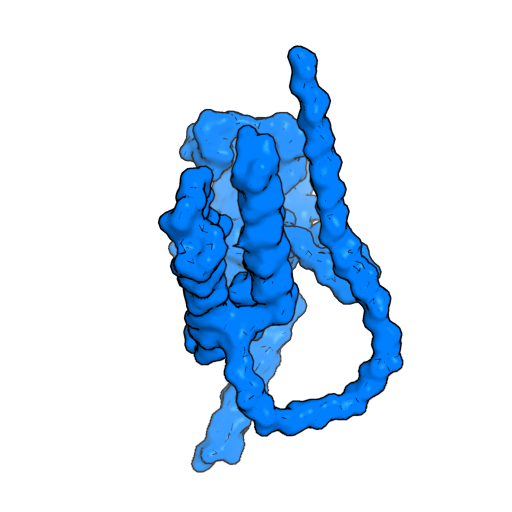207 LYS A N 1
ATOM 1504 C CA . LYS A 1 207 ? -5.784 20.275 -8.979 1.00 85.25 207 LYS A CA 1
ATOM 1505 C C . LYS A 1 207 ? -4.945 18.998 -8.821 1.00 85.25 207 LYS A C 1
ATOM 1507 O O . LYS A 1 207 ? -3.771 19.103 -8.486 1.00 85.25 207 LYS A O 1
ATOM 1512 N N . ILE A 1 208 ? -5.527 17.808 -9.012 1.00 81.31 208 ILE A N 1
ATOM 1513 C CA . ILE A 1 208 ? -4.797 16.532 -8.914 1.00 81.31 208 ILE A CA 1
ATOM 1514 C C . ILE A 1 208 ? -4.276 16.058 -10.268 1.00 81.31 208 ILE A C 1
ATOM 1516 O O . ILE A 1 208 ? -3.351 15.253 -10.301 1.00 81.31 208 ILE A O 1
ATOM 1520 N N . ARG A 1 209 ? -4.804 16.588 -11.382 1.00 79.38 209 ARG A N 1
ATOM 1521 C CA . ARG A 1 209 ? -4.406 16.191 -12.739 1.00 79.38 209 ARG A CA 1
ATOM 1522 C C . ARG A 1 209 ? -2.890 16.255 -12.972 1.00 79.38 209 ARG A C 1
ATOM 1524 O O . ARG A 1 209 ? -2.385 15.283 -13.531 1.00 79.38 209 ARG A O 1
ATOM 1531 N N . PRO A 1 210 ? -2.152 17.284 -12.497 1.00 80.75 210 PRO A N 1
ATOM 1532 C CA . PRO A 1 210 ? -0.699 17.327 -12.645 1.00 80.75 210 PRO A CA 1
ATOM 1533 C C . PRO A 1 210 ? 0.050 16.234 -11.884 1.00 80.75 210 PRO A C 1
ATOM 1535 O O . PRO A 1 210 ? 1.210 16.027 -12.178 1.00 80.75 210 PRO A O 1
ATOM 1538 N N . ARG A 1 211 ? -0.567 15.561 -10.902 1.00 82.12 211 ARG A N 1
ATOM 1539 C CA . ARG A 1 211 ? 0.047 14.436 -10.173 1.00 82.12 211 ARG A CA 1
ATOM 1540 C C . ARG A 1 211 ? -0.196 13.097 -10.865 1.00 82.12 211 ARG A C 1
ATOM 1542 O O . ARG A 1 211 ? 0.623 12.197 -10.744 1.00 82.12 211 ARG A O 1
ATOM 1549 N N . LEU A 1 212 ? -1.297 12.980 -11.610 1.00 85.25 212 LEU A N 1
ATOM 1550 C CA . LEU A 1 212 ? -1.676 11.751 -12.315 1.00 85.25 212 LEU A CA 1
ATOM 1551 C C . LEU A 1 212 ? -0.894 11.525 -13.621 1.00 85.25 212 LEU A C 1
ATOM 1553 O O . LEU A 1 212 ? -1.062 10.484 -14.248 1.00 85.25 212 LEU A O 1
ATOM 1557 N N . GLY A 1 213 ? -0.078 12.491 -14.056 1.00 90.50 213 GLY A N 1
ATOM 1558 C CA . GLY A 1 213 ? 0.730 12.371 -15.270 1.00 90.50 213 GLY A CA 1
ATOM 1559 C C . GLY A 1 213 ? -0.091 12.213 -16.555 1.00 90.50 213 GLY A C 1
ATOM 1560 O O . GLY A 1 213 ? -1.308 12.431 -16.586 1.00 90.50 213 GLY A O 1
ATOM 1561 N N . ASP A 1 214 ? 0.594 11.842 -17.628 1.00 94.50 214 ASP A N 1
ATOM 1562 C CA . ASP A 1 214 ? -0.003 11.572 -18.940 1.00 94.50 214 ASP A CA 1
ATOM 1563 C C . ASP A 1 214 ? -0.445 10.116 -19.065 1.00 94.50 214 ASP A C 1
ATOM 1565 O O . ASP A 1 214 ? -1.459 9.844 -19.710 1.00 94.50 214 ASP A O 1
ATOM 1569 N N . TYR A 1 215 ? 0.269 9.211 -18.390 1.00 95.31 215 TYR A N 1
ATOM 1570 C CA . TYR A 1 215 ? -0.013 7.784 -18.382 1.00 95.31 215 TYR A CA 1
ATOM 1571 C C . TYR A 1 215 ? -0.020 7.204 -16.969 1.00 95.31 215 TYR A C 1
ATOM 1573 O O . TYR A 1 215 ? 0.625 7.710 -16.050 1.00 95.31 215 TYR A O 1
ATOM 1581 N N . ILE A 1 216 ? -0.697 6.072 -16.832 1.00 93.62 216 ILE A N 1
ATOM 1582 C CA . ILE A 1 216 ? -0.636 5.170 -15.692 1.00 93.62 216 ILE A CA 1
ATOM 1583 C C . ILE A 1 216 ? -0.040 3.866 -16.204 1.00 93.62 216 ILE A C 1
ATOM 1585 O O . ILE A 1 216 ? -0.597 3.256 -17.115 1.00 93.62 216 ILE A O 1
ATOM 1589 N N . ALA A 1 217 ? 1.065 3.418 -15.622 1.00 94.19 217 ALA A N 1
ATOM 1590 C CA . ALA A 1 217 ? 1.514 2.049 -15.821 1.00 94.19 217 ALA A CA 1
ATOM 1591 C C . ALA A 1 217 ? 0.950 1.180 -14.698 1.00 94.19 217 ALA A C 1
ATOM 1593 O O . ALA A 1 217 ? 1.224 1.450 -13.534 1.00 94.19 217 ALA A O 1
ATOM 1594 N N . LEU A 1 218 ? 0.164 0.158 -15.035 1.00 93.38 218 LEU A N 1
ATOM 1595 C CA . LEU A 1 218 ? -0.486 -0.763 -14.097 1.00 93.38 218 LEU A CA 1
ATOM 1596 C C . LEU A 1 218 ? 0.043 -2.180 -14.303 1.00 93.38 218 LEU A C 1
ATOM 1598 O O . LEU A 1 218 ? -0.034 -2.707 -15.410 1.00 93.38 218 LEU A O 1
ATOM 1602 N N . ALA A 1 219 ? 0.535 -2.823 -13.249 1.00 93.88 219 ALA A N 1
ATOM 1603 C CA . ALA A 1 219 ? 0.973 -4.211 -13.317 1.00 93.88 219 ALA A CA 1
ATOM 1604 C C . ALA A 1 219 ? -0.225 -5.147 -13.547 1.00 93.88 219 ALA A C 1
ATOM 1606 O O . ALA A 1 219 ? -1.173 -5.155 -12.762 1.00 93.88 219 ALA A O 1
ATOM 1607 N N . ILE A 1 220 ? -0.150 -5.981 -14.583 1.00 93.06 220 ILE A N 1
ATOM 1608 C CA . ILE A 1 220 ? -1.115 -7.065 -14.852 1.00 93.06 220 ILE A CA 1
ATOM 1609 C C . ILE A 1 220 ? -0.636 -8.426 -14.349 1.00 93.06 220 ILE A C 1
ATOM 1611 O O . ILE A 1 220 ? -1.425 -9.362 -14.242 1.00 93.06 220 ILE A O 1
ATOM 1615 N N . SER A 1 221 ? 0.645 -8.536 -14.003 1.00 88.50 221 SER A N 1
ATOM 1616 C CA . SER A 1 221 ? 1.248 -9.721 -13.395 1.00 88.50 221 SER A CA 1
ATOM 1617 C C . SER A 1 221 ? 1.692 -9.428 -11.957 1.00 88.50 221 SER A C 1
ATOM 1619 O O . SER A 1 221 ? 1.345 -8.396 -11.377 1.00 88.50 221 SER A O 1
ATOM 1621 N N . SER A 1 222 ? 2.480 -10.326 -11.361 1.00 89.94 222 SER A N 1
ATOM 1622 C CA . SER A 1 222 ? 3.157 -10.097 -10.080 1.00 89.94 222 SER A CA 1
ATOM 1623 C C . SER A 1 222 ? 4.322 -9.102 -10.159 1.00 89.94 222 SER A C 1
ATOM 1625 O O . SER A 1 222 ? 5.009 -8.926 -9.154 1.00 89.94 222 SER A O 1
ATOM 1627 N N . ALA A 1 223 ? 4.573 -8.496 -11.325 1.00 93.06 223 ALA A N 1
ATOM 1628 C CA . ALA A 1 223 ? 5.655 -7.546 -11.527 1.00 93.06 223 ALA A CA 1
ATOM 1629 C C . ALA A 1 223 ? 5.474 -6.262 -10.711 1.00 93.06 223 ALA A C 1
ATOM 1631 O O . ALA A 1 223 ? 4.358 -5.767 -10.548 1.00 93.06 223 ALA A O 1
ATOM 1632 N N . THR A 1 224 ? 6.594 -5.703 -10.262 1.00 91.62 224 THR A N 1
ATOM 1633 C CA . THR A 1 224 ? 6.659 -4.453 -9.500 1.00 91.62 224 THR A CA 1
ATOM 1634 C C . THR A 1 224 ? 7.724 -3.563 -10.123 1.00 91.62 224 THR A C 1
ATOM 1636 O O . THR A 1 224 ? 8.877 -3.980 -10.238 1.00 91.62 224 THR A O 1
ATOM 1639 N N . LEU A 1 225 ? 7.344 -2.347 -10.523 1.00 90.19 225 LEU A N 1
ATOM 1640 C CA . LEU A 1 225 ? 8.305 -1.349 -10.984 1.00 90.19 225 LEU A CA 1
ATOM 1641 C C . LEU A 1 225 ? 9.109 -0.837 -9.798 1.00 90.19 225 LEU A C 1
ATOM 1643 O O . LEU A 1 225 ? 8.529 -0.508 -8.766 1.00 90.19 225 LEU A O 1
ATOM 1647 N N . VAL A 1 226 ? 10.426 -0.767 -9.947 1.00 86.25 226 VAL A N 1
ATOM 1648 C CA . VAL A 1 226 ? 11.351 -0.296 -8.911 1.00 86.25 226 VAL A CA 1
ATOM 1649 C C . VAL A 1 226 ? 12.467 0.562 -9.501 1.00 86.25 226 VAL A C 1
ATOM 1651 O O . VAL A 1 226 ? 12.702 0.553 -10.715 1.00 86.25 226 VAL A O 1
ATOM 1654 N N . THR A 1 227 ? 13.194 1.279 -8.642 1.00 81.00 227 THR A N 1
ATOM 1655 C CA . THR A 1 227 ? 14.458 1.903 -9.048 1.00 81.00 227 THR A CA 1
ATOM 1656 C C . THR A 1 227 ? 15.520 0.844 -9.342 1.00 81.00 227 THR A C 1
ATOM 1658 O O . THR A 1 227 ? 15.472 -0.294 -8.862 1.00 81.00 227 THR A O 1
ATOM 1661 N N . THR A 1 228 ? 16.531 1.239 -10.111 1.00 78.62 228 THR A N 1
ATOM 1662 C CA . THR A 1 228 ? 17.741 0.434 -10.314 1.00 78.62 228 THR A CA 1
ATOM 1663 C C . THR A 1 228 ? 18.474 0.151 -9.001 1.00 78.62 228 THR A C 1
ATOM 1665 O O . THR A 1 228 ? 19.026 -0.937 -8.840 1.00 78.62 228 THR A O 1
ATOM 1668 N N . GLU A 1 229 ? 18.437 1.078 -8.042 1.00 78.25 229 GLU A N 1
ATOM 1669 C CA . GLU A 1 229 ? 19.011 0.905 -6.704 1.00 78.25 229 GLU A CA 1
ATOM 1670 C C . GLU A 1 229 ? 18.289 -0.197 -5.918 1.00 78.25 229 GLU A C 1
ATOM 1672 O O . GLU A 1 229 ? 18.928 -1.144 -5.457 1.00 78.25 229 GLU A O 1
ATOM 1677 N N . THR A 1 230 ? 16.956 -0.146 -5.847 1.00 77.38 230 THR A N 1
ATOM 1678 C CA . THR A 1 230 ? 16.137 -1.165 -5.177 1.00 77.38 230 THR A CA 1
ATOM 1679 C C . THR A 1 230 ? 16.332 -2.543 -5.810 1.00 77.38 230 THR A C 1
ATOM 1681 O O . THR A 1 230 ? 16.501 -3.533 -5.097 1.00 77.38 230 THR A O 1
ATOM 1684 N N . ALA A 1 231 ? 16.357 -2.622 -7.146 1.00 79.56 231 ALA A N 1
ATOM 1685 C CA . ALA A 1 231 ? 16.618 -3.876 -7.854 1.00 79.56 231 ALA A CA 1
ATOM 1686 C C . ALA A 1 231 ? 18.007 -4.449 -7.515 1.00 79.56 231 ALA A C 1
ATOM 1688 O O . ALA A 1 231 ? 18.146 -5.652 -7.286 1.00 79.56 231 ALA A O 1
ATOM 1689 N N . SER A 1 232 ? 19.024 -3.587 -7.428 1.00 80.06 232 SER A N 1
ATOM 1690 C CA . SER A 1 232 ? 20.395 -3.986 -7.087 1.00 80.06 232 SER A CA 1
ATOM 1691 C C . SER A 1 232 ? 20.505 -4.484 -5.644 1.00 80.06 232 SER A C 1
ATOM 1693 O O . SER A 1 232 ? 21.151 -5.502 -5.391 1.00 80.06 232 SER A O 1
ATOM 1695 N N . ALA A 1 233 ? 19.839 -3.811 -4.702 1.00 79.12 233 ALA A N 1
ATOM 1696 C CA . ALA A 1 233 ? 19.793 -4.223 -3.302 1.00 79.12 233 ALA A CA 1
ATOM 1697 C C . ALA A 1 233 ? 19.136 -5.604 -3.135 1.00 79.12 233 ALA A C 1
ATOM 1699 O O . ALA A 1 233 ? 19.677 -6.461 -2.436 1.00 79.12 233 ALA A O 1
ATOM 1700 N N . ALA A 1 234 ? 18.020 -5.855 -3.826 1.00 79.75 234 ALA A N 1
ATOM 1701 C CA . ALA A 1 234 ? 17.343 -7.152 -3.793 1.00 79.75 234 ALA A CA 1
ATOM 1702 C C . ALA A 1 234 ? 18.224 -8.285 -4.350 1.00 79.75 234 ALA A C 1
ATOM 1704 O O . ALA A 1 234 ? 18.350 -9.338 -3.725 1.00 79.75 234 ALA A O 1
ATOM 1705 N N . ALA A 1 235 ? 18.904 -8.051 -5.477 1.00 79.25 235 ALA A N 1
ATOM 1706 C CA . ALA A 1 235 ? 19.809 -9.036 -6.071 1.00 79.25 235 ALA A CA 1
ATOM 1707 C C . ALA A 1 235 ? 20.988 -9.400 -5.143 1.00 79.25 235 ALA A C 1
ATOM 1709 O O . ALA A 1 235 ? 21.423 -10.556 -5.100 1.00 79.25 235 ALA A O 1
ATOM 1710 N N . ALA A 1 236 ? 21.497 -8.433 -4.373 1.00 78.00 236 ALA A N 1
ATOM 1711 C CA . ALA A 1 236 ? 22.559 -8.671 -3.398 1.00 78.00 236 ALA A CA 1
ATOM 1712 C C . ALA A 1 236 ? 22.096 -9.573 -2.238 1.00 78.00 236 ALA A C 1
ATOM 1714 O O . ALA A 1 236 ? 22.839 -10.468 -1.827 1.00 78.00 236 ALA A O 1
ATOM 1715 N N . VAL A 1 237 ? 20.867 -9.378 -1.744 1.00 77.69 237 VAL A N 1
ATOM 1716 C CA . VAL A 1 237 ? 20.275 -10.207 -0.679 1.00 77.69 237 VAL A CA 1
ATOM 1717 C C . VAL A 1 237 ? 20.103 -11.654 -1.140 1.00 77.69 237 VAL A C 1
ATOM 1719 O O . VAL A 1 237 ? 20.531 -12.568 -0.435 1.00 77.69 237 VAL A O 1
ATOM 1722 N N . ASP A 1 238 ? 19.567 -11.870 -2.342 1.00 77.56 238 ASP A N 1
ATOM 1723 C CA . ASP A 1 238 ? 19.394 -13.216 -2.906 1.00 77.56 238 ASP A CA 1
ATOM 1724 C C . ASP A 1 238 ? 20.735 -13.941 -3.068 1.00 77.56 238 ASP A C 1
ATOM 1726 O O . ASP A 1 238 ? 20.866 -15.122 -2.737 1.00 77.56 238 ASP A O 1
ATOM 1730 N N . THR A 1 239 ? 21.762 -13.218 -3.523 1.00 76.12 239 THR A N 1
ATOM 1731 C CA . THR A 1 239 ? 23.119 -13.761 -3.669 1.00 76.12 239 THR A CA 1
ATOM 1732 C C . THR A 1 239 ? 23.693 -14.186 -2.315 1.00 76.12 239 THR A C 1
ATOM 1734 O O . THR A 1 239 ? 24.267 -15.271 -2.196 1.00 76.12 239 THR A O 1
ATOM 1737 N N . ALA A 1 240 ? 23.509 -13.368 -1.274 1.00 71.94 240 ALA A N 1
ATOM 1738 C CA . ALA A 1 240 ? 23.960 -13.683 0.079 1.00 71.94 240 ALA A CA 1
ATOM 1739 C C . ALA A 1 240 ? 23.214 -14.891 0.675 1.00 71.94 240 ALA A C 1
ATOM 1741 O O . ALA A 1 240 ? 23.843 -15.769 1.267 1.00 71.94 240 ALA A O 1
ATOM 1742 N N . ALA A 1 241 ? 21.895 -14.978 0.478 1.00 73.81 241 ALA A N 1
ATOM 1743 C CA . ALA A 1 241 ? 21.079 -16.099 0.945 1.00 73.81 241 ALA A CA 1
ATOM 1744 C C . ALA A 1 241 ? 21.463 -17.422 0.258 1.00 73.81 241 ALA A C 1
ATOM 1746 O O . ALA A 1 241 ? 21.575 -18.465 0.911 1.00 73.81 241 ALA A O 1
ATOM 1747 N N . ALA A 1 242 ? 21.730 -17.380 -1.050 1.00 74.88 242 ALA A N 1
ATOM 1748 C CA . ALA A 1 242 ? 22.204 -18.537 -1.801 1.00 74.88 242 ALA A CA 1
ATOM 1749 C C . ALA A 1 242 ? 23.593 -18.995 -1.322 1.00 74.88 242 ALA A C 1
ATOM 1751 O O . ALA A 1 242 ? 23.806 -20.189 -1.106 1.00 74.88 242 ALA A O 1
ATOM 1752 N N . ALA A 1 243 ? 24.516 -18.056 -1.087 1.00 74.12 243 ALA A N 1
ATOM 1753 C CA . ALA A 1 243 ? 25.851 -18.357 -0.570 1.00 74.12 243 ALA A CA 1
ATOM 1754 C C . ALA A 1 243 ? 25.812 -18.972 0.841 1.00 74.12 243 ALA A C 1
ATOM 1756 O O . ALA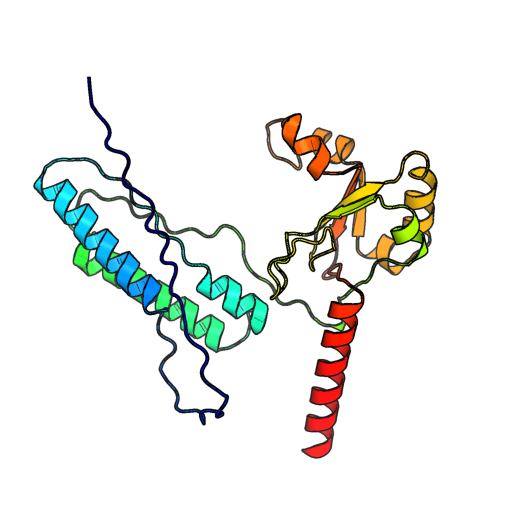 A 1 243 ? 26.513 -19.950 1.099 1.00 74.12 243 ALA A O 1
ATOM 1757 N N . ALA A 1 244 ? 24.970 -18.448 1.738 1.00 71.44 244 ALA A N 1
ATOM 1758 C CA . ALA A 1 244 ? 24.797 -18.990 3.087 1.00 71.44 244 ALA A CA 1
ATOM 1759 C C . ALA A 1 244 ? 24.229 -20.418 3.067 1.00 71.44 244 ALA A C 1
ATOM 1761 O O . ALA A 1 244 ? 24.687 -21.278 3.817 1.00 71.44 244 ALA A O 1
ATOM 1762 N N . THR A 1 245 ? 23.276 -20.684 2.171 1.00 78.31 245 THR A N 1
ATOM 1763 C CA . THR A 1 245 ? 22.693 -22.020 1.988 1.00 78.31 245 THR A CA 1
ATOM 1764 C C . THR A 1 245 ? 23.730 -23.011 1.461 1.00 78.31 245 THR A C 1
ATOM 1766 O O . THR A 1 245 ? 23.831 -24.121 1.971 1.00 78.31 245 THR A O 1
ATOM 1769 N N . ALA A 1 246 ? 24.540 -22.601 0.480 1.00 74.88 246 ALA A N 1
ATOM 1770 C CA . ALA A 1 246 ? 25.617 -23.426 -0.064 1.00 74.88 246 ALA A CA 1
ATOM 1771 C C . ALA A 1 246 ? 26.723 -23.714 0.964 1.00 74.88 246 ALA A C 1
ATOM 1773 O O . ALA A 1 246 ? 27.294 -24.795 0.946 1.00 74.88 246 ALA A O 1
ATOM 1774 N N . ALA A 1 247 ? 27.019 -22.772 1.865 1.00 72.12 247 ALA A N 1
ATOM 1775 C CA . ALA A 1 247 ? 27.996 -22.968 2.938 1.00 72.12 247 ALA A CA 1
ATOM 1776 C C . ALA A 1 247 ? 27.494 -23.888 4.069 1.00 72.12 247 ALA A C 1
ATOM 1778 O O . ALA A 1 247 ? 28.304 -24.397 4.842 1.00 72.12 247 ALA A O 1
ATOM 1779 N N . ALA A 1 248 ? 26.177 -24.070 4.189 1.00 71.25 248 ALA A N 1
ATOM 1780 C CA . ALA A 1 248 ? 25.549 -24.934 5.187 1.00 71.25 248 ALA A CA 1
ATOM 1781 C C . ALA A 1 248 ? 25.297 -26.374 4.693 1.00 71.25 248 ALA A C 1
ATOM 1783 O O . ALA A 1 248 ? 24.909 -27.219 5.502 1.00 71.25 248 ALA A O 1
ATOM 1784 N N . ALA A 1 249 ? 25.481 -26.634 3.394 1.00 68.50 249 ALA A N 1
ATOM 1785 C CA . ALA A 1 249 ? 25.323 -27.941 2.749 1.00 68.50 249 ALA A CA 1
ATOM 1786 C C . ALA A 1 249 ? 26.658 -28.697 2.667 1.00 68.50 249 ALA A C 1
ATOM 1788 O O . ALA A 1 249 ? 26.624 -29.940 2.819 1.00 68.50 249 ALA A O 1
#

Foldseek 3Di:
DDDDDDDDDPPPDDDDDDDDDDDDDDDDDQLAAPPVQLVLLVVVLVVQVVCVVVVHDDDDDDDDCPLVVVCVVPNCPDVSSVRNVVNNVVSVVCSCPPRNVVDPDDDDDDDPDDDGDQALVQEDEDDPQLVVQFPAKDDPFDQDPVRDGDRHHAKFQKIATAGDPPCPVVNVVSQCVDCSNVVFKDKAQVVVCQVVQVVHPDGDDPVCVVVNHRTMIGTPDSHMYHHPVVSVVSVVVVVVVVVVVVVVD

Secondary structure (DSSP, 8-state):
----PPPPP-------------PPP------PPPHHHHHHHHHHHHHHHHHHHHT----------HHHHHHHHH-TTSHHHHHHHHHHHHHHHHHIIIIITTSS-------S----PPPGGGEEEPPHHHHTTEEEEEPSPP--TT--------SBSEEEEEEPTT-HHHHHHHHHH-HHHHHHEEEEEHHHHHHTTTT-SSPPPGGGGGGS-SEEEEESSS-EEE-HHHHHHHHHHHHHHHHHHHHH-

Sequence (249 aa):
AAHGQSSEMVDGKGEGDGGKGGAPGGEGHPAGPSSHLSAALEAVGATVASADAQGEKTFTLVFTPDVAIRAAQKGVEDADVGDLVRGVDASVSRLWRDELARRDVTLIVSATHAPFTVQAKNLVTLPEDVYACLEYASLAPETTSSGETTGHLSAGRYTFLRCLPGLHSQLEASWHAHTVLRDNFLLLPTNDAAAEGLFGPEQPLVKIRPRLGDYIALAISSATLVTTETASAAAAVDTAAAAATAAAA

Radius of gyration: 23.52 Å; chains: 1; bounding box: 54×55×61 Å